Protein AF-A0A849XYX8-F1 (afdb_monomer)

Solvent-accessible surface area (backbone atoms only — not comparable to full-atom values): 14635 Å² total; per-residue (Å²): 135,59,85,72,77,73,68,52,102,85,59,90,77,91,72,56,70,69,58,52,51,51,51,54,51,52,51,52,50,50,54,53,50,52,51,36,58,76,65,70,50,60,65,61,60,54,48,23,69,73,73,71,46,82,53,66,69,63,56,50,52,59,51,50,63,69,70,65,71,48,64,69,57,54,51,49,52,48,51,52,51,50,59,60,43,68,76,42,95,46,70,71,52,40,54,53,51,50,56,51,50,50,54,51,52,53,51,54,52,49,54,53,53,51,52,52,53,53,51,52,53,52,49,52,53,51,51,50,54,50,52,50,53,51,51,53,51,50,54,58,59,69,70,52,80,83,78,79,76,77,84,77,92,72,82,85,87,81,94,78,90,79,80,91,76,85,78,86,65,42,31,31,22,87,90,78,68,52,67,44,57,79,91,55,99,63,66,55,37,87,87,44,97,83,53,52,55,55,38,77,70,88,72,68,72,71,64,63,66,67,59,66,72,72,76,78,80,85,84,89,85,82,88,79,89,84,83,88,135

Secondary structure (DSSP, 8-state):
--GGGG--TT------HHHHHHHHHHHHHHHHHHHHHHTT--HHHHHHHHH-SPPHHHHHHHHHHHHS-THHHHHHHHHHHHHHHHT-SSHHHHHHHHHHHHHHHHHHHHHHHHHHHHHHHHHHHHHHHHHHHHHHHHHHHHTS------------------------SEEEETTT--EEETT----B-TTSTT-PBEE----STTTTTTSTTTSSS------------

Radius of gyration: 43.4 Å; Cα contacts (8 Å, |Δi|>4): 75; chains: 1; bounding box: 111×41×101 Å

Structure (mmCIF, N/CA/C/O backbone):
data_AF-A0A849XYX8-F1
#
_entry.id   AF-A0A849XYX8-F1
#
loop_
_atom_site.group_PDB
_atom_site.id
_atom_site.type_symbol
_atom_site.label_atom_id
_atom_site.label_alt_id
_atom_site.label_comp_id
_atom_site.label_asym_id
_atom_site.label_entity_id
_atom_site.label_seq_id
_atom_site.pdbx_PDB_ins_code
_atom_site.Cartn_x
_atom_site.Cartn_y
_atom_site.Cartn_z
_atom_site.occupancy
_atom_site.B_iso_or_equiv
_atom_site.auth_seq_id
_atom_site.auth_comp_id
_atom_site.auth_asym_id
_atom_site.auth_atom_id
_atom_site.pdbx_PDB_model_num
ATOM 1 N N . MET A 1 1 ? -15.795 0.152 -46.899 1.00 50.69 1 MET A N 1
ATOM 2 C CA . MET A 1 1 ? -17.067 0.499 -46.244 1.00 50.69 1 MET A CA 1
ATOM 3 C C . MET A 1 1 ? -17.184 -0.372 -45.016 1.00 50.69 1 MET A C 1
ATOM 5 O O . MET A 1 1 ? -17.131 -1.590 -45.148 1.00 50.69 1 MET A O 1
ATOM 9 N N . GLY A 1 2 ? -17.147 0.250 -43.842 1.00 60.38 2 GLY A N 1
ATOM 10 C CA . GLY A 1 2 ? -17.203 -0.438 -42.556 1.00 60.38 2 GLY A CA 1
ATOM 11 C C . GLY A 1 2 ? -18.633 -0.843 -42.210 1.00 60.38 2 GLY A C 1
ATOM 12 O O . GLY A 1 2 ? -19.587 -0.322 -42.774 1.00 60.38 2 GLY A O 1
ATOM 13 N N . PHE A 1 3 ? -18.788 -1.757 -41.255 1.00 63.25 3 PHE A N 1
ATOM 14 C CA . PHE A 1 3 ? -20.089 -2.215 -40.751 1.00 63.25 3 PHE A CA 1
ATOM 15 C C . PHE A 1 3 ? -21.025 -1.057 -40.344 1.00 63.25 3 PHE A C 1
ATOM 17 O O . PHE A 1 3 ? -22.231 -1.140 -40.556 1.00 63.2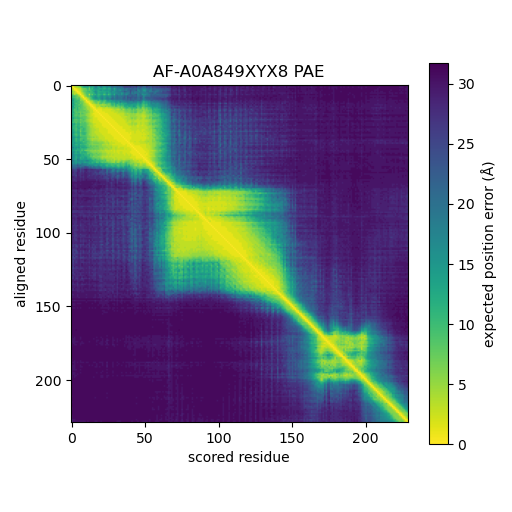5 3 PHE A O 1
ATOM 24 N N . MET A 1 4 ? -20.466 0.052 -39.842 1.00 63.47 4 MET A N 1
ATOM 25 C CA . MET A 1 4 ? -21.217 1.251 -39.450 1.00 63.47 4 MET A CA 1
ATOM 26 C C . MET A 1 4 ? -21.802 2.046 -40.629 1.00 63.47 4 MET A C 1
ATOM 28 O O . MET A 1 4 ? -22.794 2.742 -40.437 1.00 63.47 4 MET A O 1
ATOM 32 N N . ASP A 1 5 ? -21.257 1.909 -41.844 1.00 65.94 5 ASP A N 1
ATOM 33 C CA . ASP A 1 5 ? -21.723 2.652 -43.029 1.00 65.94 5 ASP A CA 1
ATOM 34 C C . ASP A 1 5 ? -23.081 2.138 -43.555 1.00 65.94 5 ASP A C 1
ATOM 36 O O . ASP A 1 5 ? -23.709 2.786 -44.390 1.00 65.94 5 ASP A O 1
ATOM 40 N N . ASN A 1 6 ? -23.543 0.977 -43.070 1.00 61.75 6 ASN A N 1
ATOM 41 C CA . ASN A 1 6 ? -24.802 0.345 -43.481 1.00 61.75 6 ASN A CA 1
ATOM 42 C C . ASN A 1 6 ? -26.009 0.737 -42.609 1.00 61.75 6 ASN A C 1
ATOM 44 O O . ASN A 1 6 ? -27.140 0.379 -42.941 1.00 61.75 6 ASN A O 1
ATOM 48 N N . PHE A 1 7 ? -25.802 1.462 -41.505 1.00 63.47 7 PHE A N 1
ATOM 49 C CA . PHE A 1 7 ? -26.890 1.910 -40.636 1.00 63.47 7 PHE A CA 1
ATOM 50 C C . PHE A 1 7 ? -27.395 3.278 -41.103 1.00 63.47 7 PHE A C 1
ATOM 52 O O . PHE A 1 7 ? -26.789 4.312 -40.837 1.00 63.47 7 PHE A O 1
ATOM 59 N N . THR A 1 8 ? -28.524 3.286 -41.811 1.00 66.50 8 THR A N 1
ATOM 60 C CA . THR A 1 8 ? -29.312 4.504 -42.063 1.00 66.50 8 THR A CA 1
ATOM 61 C C . THR A 1 8 ? -30.399 4.629 -40.995 1.00 66.50 8 THR A C 1
ATOM 63 O O . THR A 1 8 ? -30.882 3.618 -40.491 1.00 66.50 8 THR A O 1
ATOM 66 N N . THR A 1 9 ? -30.785 5.856 -40.631 1.00 63.03 9 THR A N 1
ATOM 67 C CA . THR A 1 9 ? -31.657 6.146 -39.470 1.00 63.03 9 THR A CA 1
ATOM 68 C C . THR A 1 9 ? -33.035 5.473 -39.500 1.00 63.03 9 THR A C 1
ATOM 70 O O . THR A 1 9 ? -33.628 5.327 -38.440 1.00 63.03 9 THR A O 1
ATOM 73 N N . ASP A 1 10 ? -33.510 5.027 -40.668 1.00 59.56 10 ASP A N 1
ATOM 74 C CA . ASP A 1 10 ? -34.811 4.357 -40.859 1.00 59.56 10 ASP A CA 1
ATOM 75 C C . ASP A 1 10 ? -34.713 3.022 -41.638 1.00 59.56 10 ASP A C 1
ATOM 77 O O . ASP A 1 10 ? -35.715 2.484 -42.112 1.00 59.56 10 ASP A O 1
ATOM 81 N N . GLY A 1 11 ? -33.507 2.469 -41.818 1.00 65.12 11 GLY A N 1
ATOM 82 C CA . GLY A 1 11 ? -33.301 1.238 -42.589 1.00 65.12 11 GLY A CA 1
ATOM 83 C C . GLY A 1 11 ? -33.479 -0.028 -41.748 1.00 65.12 11 GLY A C 1
ATOM 84 O O . GLY A 1 11 ? -32.816 -0.193 -40.727 1.00 65.12 11 GLY A O 1
ATOM 85 N N . MET A 1 12 ? -34.318 -0.972 -42.193 1.00 65.31 12 MET A N 1
ATOM 86 C CA . MET A 1 12 ? -34.288 -2.336 -41.649 1.00 65.31 12 MET A CA 1
ATOM 87 C C . MET A 1 12 ? -32.987 -3.024 -42.079 1.00 65.31 12 MET A C 1
ATOM 89 O O . MET A 1 12 ? -32.720 -3.161 -43.272 1.00 65.31 12 MET A O 1
ATOM 93 N N . VAL A 1 13 ? -32.184 -3.453 -41.102 1.00 70.50 13 VAL A N 1
ATOM 94 C CA . VAL A 1 13 ? -30.916 -4.159 -41.328 1.00 70.50 13 VAL A CA 1
ATOM 95 C C . VAL A 1 13 ? -31.123 -5.646 -41.065 1.00 70.50 13 VAL A C 1
ATOM 97 O O . VAL A 1 13 ? -31.354 -6.061 -39.928 1.00 70.50 13 VAL A O 1
ATOM 100 N N . GLU A 1 14 ? -31.027 -6.461 -42.114 1.00 76.25 14 GLU A N 1
ATOM 101 C CA . GLU A 1 14 ? -30.916 -7.911 -41.961 1.00 76.25 14 GLU A CA 1
ATOM 102 C C . GLU A 1 14 ? -29.496 -8.260 -41.506 1.00 76.25 14 GLU A C 1
ATOM 104 O O . GLU A 1 14 ? -28.515 -7.942 -42.177 1.00 76.25 14 GLU A O 1
ATOM 109 N N . MET A 1 15 ? -29.380 -8.912 -40.349 1.00 77.69 15 MET A N 1
ATOM 110 C CA . MET A 1 15 ? -28.098 -9.274 -39.747 1.00 77.69 15 MET A CA 1
ATOM 111 C C . MET A 1 15 ? -28.121 -10.730 -39.283 1.00 77.69 15 MET A C 1
ATOM 113 O O . MET A 1 15 ? -29.162 -11.254 -38.875 1.00 77.69 15 MET A O 1
ATOM 117 N N . LYS A 1 16 ? -26.967 -11.409 -39.323 1.00 87.50 16 LYS A N 1
ATOM 118 C CA . LYS A 1 16 ? -26.873 -12.774 -38.797 1.00 87.50 16 LYS A CA 1
ATOM 119 C C . LYS A 1 16 ? -27.077 -12.758 -37.286 1.00 87.50 16 LYS A C 1
ATOM 121 O O . LYS A 1 16 ? -26.573 -11.890 -36.580 1.00 87.50 16 LYS A O 1
ATOM 126 N N . HIS A 1 17 ? -27.744 -13.781 -36.763 1.00 84.62 17 HIS A N 1
ATOM 127 C CA . HIS A 1 17 ? -28.019 -13.906 -35.330 1.00 84.62 17 HIS A CA 1
ATOM 128 C C . HIS A 1 17 ? -26.755 -13.832 -34.450 1.00 84.62 17 HIS A C 1
ATOM 130 O O . HIS A 1 17 ? -26.772 -13.250 -33.370 1.00 84.62 17 HIS A O 1
ATOM 136 N N . THR A 1 18 ? -25.631 -14.363 -34.935 1.00 89.00 18 THR A N 1
ATOM 137 C CA . THR A 1 18 ? -24.327 -14.288 -34.259 1.00 89.00 18 THR A CA 1
ATOM 138 C C . THR A 1 18 ? -23.790 -12.861 -34.164 1.00 89.00 18 THR A C 1
ATOM 140 O O . THR A 1 18 ? -23.224 -12.479 -33.146 1.00 89.00 18 THR A O 1
ATOM 143 N N . GLU A 1 19 ? -23.978 -12.060 -35.212 1.00 84.81 19 GLU A N 1
ATOM 144 C CA . GLU A 1 19 ? -23.563 -10.655 -35.247 1.00 84.81 19 GLU A CA 1
ATOM 145 C C . GLU A 1 19 ? -24.467 -9.813 -34.338 1.00 84.81 19 GLU A C 1
ATOM 147 O O . GLU A 1 19 ? -23.964 -8.989 -33.578 1.00 84.81 19 GLU A O 1
ATOM 152 N N . TYR A 1 20 ? -25.772 -10.112 -34.313 1.00 86.00 20 TYR A N 1
ATOM 153 C CA . TYR A 1 20 ? -26.714 -9.529 -33.355 1.00 86.00 20 TYR A CA 1
ATOM 154 C C . TYR A 1 20 ? -26.301 -9.779 -31.906 1.00 86.00 20 TYR A C 1
ATOM 156 O O . TYR A 1 20 ? -26.219 -8.838 -31.117 1.00 86.00 20 TYR A O 1
ATOM 164 N N . TYR A 1 21 ? -25.986 -11.025 -31.551 1.00 88.19 21 TYR A N 1
ATOM 165 C CA . TYR A 1 21 ? -25.551 -11.343 -30.193 1.00 88.19 21 TYR A CA 1
ATOM 166 C C . TYR A 1 21 ? -24.245 -10.663 -29.805 1.00 88.19 21 TYR A C 1
ATOM 168 O O . TYR A 1 21 ? -24.135 -10.173 -28.683 1.00 88.19 21 TYR A O 1
ATOM 176 N N . ASN A 1 22 ? -23.268 -10.610 -30.710 1.00 89.00 22 ASN A N 1
ATOM 177 C CA . ASN A 1 22 ? -22.007 -9.927 -30.439 1.00 89.00 22 ASN A CA 1
ATOM 178 C C . ASN A 1 22 ? -22.230 -8.429 -30.221 1.00 89.00 22 ASN A C 1
ATOM 180 O O . ASN A 1 22 ? -21.714 -7.876 -29.256 1.00 89.00 22 ASN A O 1
ATOM 184 N N . LEU A 1 23 ? -23.061 -7.794 -31.050 1.00 87.81 23 LEU A N 1
ATOM 185 C CA . LEU A 1 23 ? -23.397 -6.380 -30.909 1.00 87.81 23 LEU A CA 1
ATOM 186 C C . LEU A 1 23 ? -24.113 -6.092 -29.583 1.00 87.81 23 LEU A C 1
ATOM 188 O O . LEU A 1 23 ? -23.727 -5.173 -28.867 1.00 87.81 23 LEU A O 1
ATOM 192 N N . MET A 1 24 ? -25.097 -6.915 -29.211 1.00 90.06 24 MET A N 1
ATOM 193 C CA . MET A 1 24 ? -25.786 -6.792 -27.922 1.00 90.06 24 MET A CA 1
ATOM 194 C C . MET A 1 24 ? -24.839 -7.009 -26.737 1.00 90.06 24 MET A C 1
ATOM 196 O O . MET A 1 24 ? -24.932 -6.306 -25.733 1.00 90.06 24 MET A O 1
ATOM 200 N N . ARG A 1 25 ? -23.906 -7.962 -26.846 1.00 88.06 25 ARG A N 1
ATOM 201 C CA . ARG A 1 25 ? -22.905 -8.232 -25.809 1.00 88.06 25 ARG A CA 1
ATOM 202 C C . ARG A 1 25 ? -21.948 -7.056 -25.629 1.00 88.06 25 ARG A C 1
ATOM 204 O O . ARG A 1 25 ? -21.664 -6.689 -24.493 1.00 88.06 25 ARG A O 1
ATOM 211 N N . GLU A 1 26 ? -21.466 -6.465 -26.718 1.00 88.75 26 GLU A N 1
ATOM 212 C CA . GLU A 1 26 ? -20.589 -5.290 -26.666 1.00 88.75 26 GLU A CA 1
ATOM 213 C C . GLU A 1 26 ? -21.332 -4.047 -26.152 1.00 88.75 26 GLU A C 1
ATOM 215 O O . GLU A 1 26 ? -20.795 -3.319 -25.319 1.00 88.75 26 GLU A O 1
ATOM 220 N N . ALA A 1 27 ? -22.597 -3.851 -26.540 1.00 89.56 27 ALA A N 1
ATOM 221 C CA . ALA A 1 27 ? -23.433 -2.775 -26.006 1.00 89.56 27 ALA A CA 1
ATOM 222 C C . ALA A 1 27 ? -23.639 -2.906 -24.486 1.00 89.56 27 ALA A C 1
ATOM 224 O O . ALA A 1 27 ? -23.470 -1.934 -23.750 1.00 89.56 27 ALA A O 1
ATOM 225 N N . ALA A 1 28 ? -23.928 -4.118 -24.000 1.00 89.50 28 ALA A N 1
ATOM 226 C CA . ALA A 1 28 ? -24.078 -4.380 -22.571 1.00 89.50 28 ALA A CA 1
ATOM 227 C C . ALA A 1 28 ? -22.772 -4.140 -21.792 1.00 89.50 28 ALA A C 1
ATOM 229 O O . ALA A 1 28 ? -22.801 -3.559 -20.708 1.00 89.50 28 ALA A O 1
ATOM 230 N N . LYS A 1 29 ? -21.616 -4.541 -22.344 1.00 88.19 29 LYS A N 1
ATOM 231 C CA . LYS A 1 29 ? -20.306 -4.233 -21.744 1.00 88.19 29 LYS A CA 1
ATOM 232 C C . LYS A 1 29 ? -20.082 -2.725 -21.641 1.00 88.19 29 LYS A C 1
ATOM 234 O O . LYS A 1 29 ? -19.696 -2.251 -20.577 1.00 88.19 29 LYS A O 1
ATOM 239 N N . ALA A 1 30 ? -20.346 -1.978 -22.713 1.00 88.88 30 ALA A N 1
ATOM 240 C CA . ALA A 1 30 ? -20.164 -0.530 -22.734 1.00 88.88 30 ALA A CA 1
ATOM 241 C C . ALA A 1 30 ? -21.040 0.179 -21.688 1.00 88.88 30 ALA A C 1
ATOM 243 O O . ALA A 1 30 ? -20.544 1.036 -20.960 1.00 88.88 30 ALA A O 1
ATOM 244 N N . GLU A 1 31 ? -22.306 -0.229 -21.547 1.00 91.06 31 GLU A N 1
ATOM 245 C CA . GLU A 1 31 ? -23.217 0.337 -20.546 1.00 91.06 31 GLU A CA 1
ATOM 246 C C . GLU A 1 31 ? -22.736 0.072 -19.108 1.00 91.06 31 GLU A C 1
ATOM 248 O O . GLU A 1 31 ? -22.809 0.952 -18.246 1.00 91.06 31 GLU A O 1
ATOM 253 N N . LEU A 1 32 ? -22.217 -1.130 -18.833 1.00 90.06 32 LEU A N 1
ATOM 254 C CA . LEU A 1 32 ? -21.666 -1.471 -17.519 1.00 90.06 32 LEU A CA 1
ATOM 255 C C . LEU A 1 32 ? -20.408 -0.658 -17.196 1.00 90.06 32 LEU A C 1
ATOM 257 O O . LEU A 1 32 ? -20.287 -0.152 -16.080 1.00 90.06 32 LEU A O 1
ATOM 261 N N . ILE A 1 33 ? -19.511 -0.482 -18.168 1.00 90.88 33 ILE A N 1
ATOM 262 C CA . ILE A 1 33 ? -18.303 0.342 -18.014 1.00 90.88 33 ILE A CA 1
ATOM 263 C C . ILE A 1 33 ? -18.690 1.802 -17.764 1.00 90.88 33 ILE A C 1
ATOM 265 O O . ILE A 1 33 ? -18.165 2.422 -16.844 1.00 90.88 33 ILE A O 1
ATOM 269 N N . GLU A 1 34 ? -19.642 2.348 -18.525 1.00 91.88 34 GLU A N 1
ATOM 270 C CA . GLU A 1 34 ? -20.108 3.727 -18.355 1.00 91.88 34 GLU A CA 1
ATOM 271 C C . GLU A 1 34 ? -20.674 3.962 -16.948 1.00 91.88 34 GLU A C 1
ATOM 273 O O . GLU A 1 34 ? -20.356 4.965 -16.304 1.00 91.88 34 GLU A O 1
ATOM 278 N N . LYS A 1 35 ? -21.486 3.027 -16.440 1.00 93.06 35 LYS A N 1
ATOM 279 C CA . LYS A 1 35 ? -22.017 3.096 -15.071 1.00 93.06 35 LYS A CA 1
ATOM 280 C C . LYS A 1 35 ? -20.916 2.991 -14.022 1.00 93.06 35 LYS A C 1
ATOM 282 O O . LYS A 1 35 ? -20.963 3.732 -13.046 1.00 93.06 35 LYS A O 1
ATOM 287 N N . ALA A 1 36 ? -19.936 2.112 -14.221 1.00 91.69 36 ALA A N 1
ATOM 288 C CA . ALA A 1 36 ? -18.813 1.958 -13.302 1.00 91.69 36 ALA A CA 1
ATOM 289 C C . ALA A 1 36 ? -17.958 3.234 -13.232 1.00 91.69 36 ALA A C 1
ATOM 291 O O . ALA A 1 36 ? -17.619 3.680 -12.140 1.00 91.69 36 ALA A O 1
ATOM 292 N N . VAL A 1 37 ? -17.694 3.872 -14.377 1.00 90.62 37 VAL A N 1
ATOM 293 C CA . VAL A 1 37 ? -16.996 5.166 -14.435 1.00 90.62 37 VAL A CA 1
ATOM 294 C C . VAL A 1 37 ? -17.805 6.257 -13.731 1.00 90.62 37 VAL A C 1
ATOM 296 O O . VAL A 1 37 ? -17.253 6.993 -12.924 1.00 90.62 37 VAL A O 1
ATOM 299 N N . LYS A 1 38 ? -19.122 6.344 -13.973 1.00 93.44 38 LYS A N 1
ATOM 300 C CA . LYS A 1 38 ? -19.999 7.320 -13.291 1.00 93.44 38 LYS A CA 1
ATOM 301 C C . LYS A 1 38 ? -20.100 7.109 -11.780 1.00 93.44 38 LYS A C 1
ATOM 303 O O . LYS A 1 38 ? -20.455 8.043 -11.071 1.00 93.44 38 LYS A O 1
ATOM 308 N N . ALA A 1 39 ? -19.859 5.890 -11.309 1.00 92.69 39 ALA A N 1
ATOM 309 C CA . ALA A 1 39 ? -19.871 5.534 -9.896 1.00 92.69 39 ALA A CA 1
ATOM 310 C C . ALA A 1 39 ? -18.473 5.605 -9.250 1.00 92.69 39 ALA A C 1
ATOM 312 O O . ALA A 1 39 ? -18.307 5.094 -8.145 1.00 92.69 39 ALA A O 1
ATOM 313 N N . ASP A 1 40 ? -17.483 6.193 -9.937 1.00 89.75 40 ASP A N 1
ATOM 314 C CA . ASP A 1 40 ? -16.091 6.309 -9.486 1.00 89.75 40 ASP A CA 1
ATOM 315 C C . ASP A 1 40 ? -15.475 4.962 -9.058 1.00 89.75 40 ASP A C 1
ATOM 317 O O . ASP A 1 40 ? -14.678 4.871 -8.121 1.00 89.75 40 ASP A O 1
ATOM 321 N N . VAL A 1 41 ? -15.836 3.880 -9.758 1.00 88.31 41 VAL A N 1
ATOM 322 C CA . VAL A 1 41 ? -15.242 2.562 -9.520 1.00 88.31 41 VAL A CA 1
ATOM 323 C C . VAL A 1 41 ? -13.771 2.598 -9.952 1.00 88.31 41 VAL A C 1
ATOM 325 O O . VAL A 1 41 ? -13.477 2.985 -11.086 1.00 88.31 41 VAL A O 1
ATOM 328 N N . PRO A 1 42 ? -12.827 2.150 -9.104 1.00 88.06 42 PRO A N 1
ATOM 329 C CA . PRO A 1 42 ? -11.417 2.112 -9.466 1.00 88.06 42 PRO A CA 1
ATOM 330 C C . PRO A 1 42 ? -11.157 1.333 -10.764 1.00 88.06 42 PRO A C 1
ATOM 332 O O . PRO A 1 42 ? -11.648 0.216 -10.949 1.00 88.06 42 PRO A O 1
ATOM 335 N N . GLY A 1 43 ? -10.344 1.909 -11.655 1.00 85.19 43 GLY A N 1
ATOM 336 C CA . GLY A 1 43 ? -10.164 1.419 -13.029 1.00 85.19 43 GLY A CA 1
ATOM 337 C C . GLY A 1 43 ? -9.695 -0.036 -13.143 1.00 85.19 43 GLY A C 1
ATOM 338 O O . GLY A 1 43 ? -10.074 -0.725 -14.086 1.00 85.19 43 GLY A O 1
ATOM 339 N N . PHE A 1 44 ? -8.952 -0.542 -12.158 1.00 83.88 44 PHE A N 1
ATOM 340 C CA . PHE A 1 44 ? -8.496 -1.934 -12.140 1.00 83.88 44 PHE A CA 1
ATOM 341 C C . PHE A 1 44 ? -9.648 -2.943 -11.980 1.00 83.88 44 PHE A C 1
ATOM 343 O O . PHE A 1 44 ? -9.611 -4.015 -12.583 1.00 83.88 44 PHE A O 1
ATOM 350 N N . TYR A 1 45 ? -10.709 -2.599 -11.241 1.00 85.00 45 TYR A N 1
ATOM 351 C CA . TYR A 1 45 ? -11.910 -3.436 -11.159 1.00 85.00 45 TYR A CA 1
ATOM 352 C C . TYR A 1 45 ? -12.710 -3.395 -12.462 1.00 85.00 45 TYR A C 1
ATOM 354 O O . TYR A 1 45 ? -13.240 -4.419 -12.887 1.00 85.00 45 TYR A O 1
ATOM 362 N N . ILE A 1 46 ? -12.760 -2.239 -13.131 1.00 87.62 46 ILE A N 1
ATOM 363 C CA . ILE A 1 46 ? -13.398 -2.101 -14.449 1.00 87.62 46 ILE A CA 1
ATOM 364 C C . ILE A 1 46 ? -12.665 -2.970 -15.476 1.00 87.62 46 ILE A C 1
ATOM 366 O O . ILE A 1 46 ? -13.295 -3.708 -16.229 1.00 87.62 46 ILE A O 1
ATOM 370 N N . GLN A 1 47 ? -11.331 -2.941 -15.467 1.00 84.88 47 GLN A N 1
ATOM 371 C CA . GLN A 1 47 ? -10.503 -3.771 -16.335 1.00 84.88 47 GLN A CA 1
ATOM 372 C C . GLN A 1 47 ? -10.751 -5.265 -16.097 1.00 84.88 47 GLN A C 1
ATOM 374 O O . GLN A 1 47 ? -10.981 -5.989 -17.062 1.00 84.88 47 GLN A O 1
ATOM 379 N N . ALA A 1 48 ? -10.806 -5.704 -14.836 1.00 85.75 48 ALA A N 1
ATOM 380 C CA . ALA A 1 48 ? -11.113 -7.090 -14.480 1.00 85.75 48 ALA A CA 1
ATOM 381 C C . ALA A 1 48 ? -12.502 -7.540 -14.968 1.00 85.75 48 ALA A C 1
ATOM 383 O O . ALA A 1 48 ? -12.671 -8.669 -15.426 1.00 85.75 48 ALA A O 1
ATOM 384 N N . MET A 1 49 ? -13.503 -6.652 -14.935 1.00 82.06 49 MET A N 1
ATOM 385 C CA . MET A 1 49 ? -14.831 -6.938 -15.497 1.00 82.06 49 MET A CA 1
ATOM 386 C C . MET A 1 49 ? -14.808 -7.094 -17.027 1.00 82.06 49 MET A C 1
ATOM 388 O O . MET A 1 49 ? -15.600 -7.863 -17.571 1.00 82.06 49 MET A O 1
ATOM 392 N N . ILE A 1 50 ? -13.925 -6.374 -17.728 1.00 84.81 50 ILE A N 1
ATOM 393 C CA . ILE A 1 50 ? -13.796 -6.433 -19.194 1.00 84.81 50 ILE A CA 1
ATOM 394 C C . ILE A 1 50 ? -13.041 -7.689 -19.633 1.00 84.81 50 ILE A C 1
ATOM 396 O O . ILE A 1 50 ? -13.478 -8.372 -20.563 1.00 84.81 50 ILE A O 1
ATOM 400 N N . THR A 1 51 ? -11.903 -7.973 -18.997 1.00 83.00 51 THR A N 1
ATOM 401 C CA . THR A 1 51 ? -11.012 -9.082 -19.366 1.00 83.00 51 THR A CA 1
ATOM 402 C C . THR A 1 51 ? -11.481 -10.416 -18.792 1.00 83.00 51 THR A C 1
ATOM 404 O O . THR A 1 51 ? -11.204 -11.460 -19.376 1.00 83.00 51 THR A O 1
ATOM 407 N N . GLY A 1 52 ? -12.232 -10.395 -17.686 1.00 80.56 52 GLY A N 1
ATOM 408 C CA . GLY A 1 52 ? -12.607 -11.591 -16.931 1.00 80.56 52 GLY A CA 1
ATOM 409 C C . GLY A 1 52 ? -11.458 -12.171 -16.101 1.00 80.56 52 GLY A C 1
ATOM 410 O O . GLY A 1 52 ? -11.606 -13.250 -15.531 1.00 80.56 52 GLY A O 1
ATOM 411 N N . GLU A 1 53 ? -10.327 -11.470 -16.029 1.00 80.69 53 GLU A N 1
ATOM 412 C CA . GLU A 1 53 ? -9.131 -11.882 -15.297 1.00 80.69 53 GLU A CA 1
ATOM 413 C C . GLU A 1 53 ? -9.025 -11.102 -13.979 1.00 80.69 53 GLU A C 1
ATOM 415 O O . GLU A 1 53 ? -9.284 -9.896 -13.932 1.00 80.69 53 GLU A O 1
ATOM 420 N N . LYS A 1 54 ? -8.657 -11.793 -12.890 1.00 73.50 54 LYS A N 1
ATOM 421 C CA . LYS A 1 54 ? -8.426 -11.167 -11.575 1.00 73.50 54 LYS A CA 1
ATOM 422 C C . LYS A 1 54 ? -7.259 -10.169 -11.716 1.00 73.50 54 LYS A C 1
ATOM 424 O O . LYS A 1 54 ? -6.236 -10.542 -12.287 1.00 73.50 54 LYS A O 1
ATOM 429 N N . PRO A 1 55 ? -7.380 -8.927 -11.212 1.00 67.62 55 PRO A N 1
ATOM 430 C CA . PRO A 1 55 ? -6.328 -7.928 -11.350 1.00 67.62 55 PRO A CA 1
ATOM 431 C C . PRO A 1 55 ? -5.061 -8.370 -10.604 1.00 67.62 55 PRO A C 1
ATOM 433 O O . PRO A 1 55 ? -5.130 -8.808 -9.454 1.00 67.62 55 PRO A O 1
ATOM 436 N N . GLU A 1 56 ? -3.904 -8.222 -11.253 1.00 60.88 56 GLU A N 1
ATOM 437 C CA . GLU A 1 56 ? -2.608 -8.736 -10.779 1.00 60.88 56 GLU A CA 1
ATOM 438 C C . GLU A 1 56 ? -2.177 -8.173 -9.414 1.00 60.88 56 GLU A C 1
ATOM 440 O O . GLU A 1 56 ? -1.477 -8.857 -8.675 1.00 60.88 56 GLU A O 1
ATOM 445 N N . PHE A 1 57 ? -2.681 -6.995 -9.021 1.00 54.03 57 PHE A N 1
ATOM 446 C CA . PHE A 1 57 ? -2.401 -6.376 -7.718 1.00 54.03 57 PHE A CA 1
ATOM 447 C C . PHE A 1 57 ? -2.817 -7.245 -6.516 1.00 54.03 57 PHE A C 1
ATOM 449 O O . PHE A 1 57 ? -2.164 -7.231 -5.476 1.00 54.03 57 PHE A O 1
ATOM 456 N N . GLN A 1 58 ? -3.895 -8.029 -6.647 1.00 51.72 58 GLN A N 1
ATOM 457 C CA . GLN A 1 58 ? -4.312 -8.942 -5.576 1.00 51.72 58 GLN A CA 1
ATOM 458 C C . GLN A 1 58 ? -3.356 -10.136 -5.447 1.00 51.72 58 GLN A C 1
ATOM 460 O O . GLN A 1 58 ? -3.150 -10.628 -4.346 1.00 51.72 58 GLN A O 1
ATOM 465 N N . ASN A 1 59 ? -2.735 -10.570 -6.548 1.00 49.72 59 ASN A N 1
ATOM 466 C CA . ASN A 1 59 ? -1.768 -11.667 -6.523 1.00 49.72 59 ASN A CA 1
ATOM 467 C C . ASN A 1 59 ? -0.390 -11.199 -6.024 1.00 49.72 59 ASN A C 1
ATOM 469 O O . ASN A 1 59 ? 0.309 -11.976 -5.385 1.00 49.72 59 ASN A O 1
ATOM 473 N N . THR A 1 60 ? 0.001 -9.943 -6.276 1.00 43.62 60 THR A N 1
ATOM 474 C CA . THR A 1 60 ? 1.236 -9.371 -5.710 1.00 43.62 60 THR A CA 1
ATOM 475 C C . THR A 1 60 ? 1.129 -9.130 -4.210 1.00 43.62 60 THR A C 1
ATOM 477 O O . THR A 1 60 ? 2.088 -9.419 -3.512 1.00 43.62 60 THR A O 1
ATOM 480 N N . LEU A 1 61 ? -0.026 -8.695 -3.687 1.00 48.75 61 LEU A N 1
ATOM 481 C CA . LEU A 1 61 ? -0.223 -8.599 -2.234 1.00 48.75 61 LEU A CA 1
ATOM 482 C C . LEU A 1 61 ? -0.150 -9.975 -1.555 1.00 48.75 61 LEU A C 1
ATOM 484 O O . LEU A 1 61 ? 0.588 -10.135 -0.590 1.00 48.75 61 LEU A O 1
ATOM 488 N N . GLU A 1 62 ? -0.844 -10.982 -2.098 1.00 43.16 62 GLU A N 1
ATOM 489 C CA . GLU A 1 62 ? -0.817 -12.353 -1.561 1.00 43.16 62 GLU A CA 1
ATOM 490 C C . GLU A 1 62 ? 0.603 -12.973 -1.628 1.00 43.16 62 GLU A C 1
ATOM 492 O O . GLU A 1 62 ? 1.021 -13.661 -0.700 1.00 43.16 62 GLU A O 1
ATOM 497 N N . ALA A 1 63 ? 1.384 -12.694 -2.681 1.00 46.69 63 ALA A N 1
ATOM 498 C CA . ALA A 1 63 ? 2.747 -13.217 -2.837 1.00 46.69 63 ALA A CA 1
ATOM 499 C C . ALA A 1 63 ? 3.817 -12.446 -2.033 1.00 46.69 63 ALA A C 1
ATOM 501 O O . ALA A 1 63 ? 4.807 -13.038 -1.596 1.00 46.69 63 ALA A O 1
ATOM 502 N N . GLU A 1 64 ? 3.647 -11.139 -1.820 1.00 47.78 64 GLU A N 1
ATOM 503 C CA . GLU A 1 64 ? 4.556 -10.321 -1.004 1.00 47.78 64 GLU A CA 1
ATOM 504 C C . GLU A 1 64 ? 4.311 -10.518 0.503 1.00 47.78 64 GLU A C 1
ATOM 506 O O . GLU A 1 64 ? 5.267 -10.517 1.283 1.00 47.78 64 GLU A O 1
ATOM 511 N N . GLU A 1 65 ? 3.072 -10.779 0.931 1.00 47.06 65 GLU A N 1
ATOM 512 C CA . GLU A 1 65 ? 2.770 -11.142 2.325 1.00 47.06 65 GLU A CA 1
ATOM 513 C C . GLU A 1 65 ? 3.376 -12.502 2.718 1.00 47.06 65 GLU A C 1
ATOM 515 O O . GLU A 1 65 ? 3.891 -12.646 3.828 1.00 47.06 65 GLU A O 1
ATOM 520 N N . GLU A 1 66 ? 3.410 -13.482 1.806 1.00 45.44 66 GLU A N 1
ATOM 521 C CA . GLU A 1 66 ? 4.032 -14.791 2.066 1.00 45.44 66 GLU A CA 1
ATOM 522 C C . GLU A 1 66 ? 5.573 -14.751 1.958 1.00 45.44 66 GLU A C 1
ATOM 524 O O . GLU A 1 66 ? 6.272 -15.462 2.683 1.00 45.44 66 GLU A O 1
ATOM 529 N N . SER A 1 67 ? 6.138 -13.884 1.107 1.00 50.25 67 SER A N 1
ATOM 530 C CA . SER A 1 67 ? 7.591 -13.814 0.865 1.00 50.25 67 SER A CA 1
ATOM 531 C C . SER A 1 67 ? 8.377 -12.991 1.891 1.00 50.25 67 SER A C 1
ATOM 533 O O . SER A 1 67 ? 9.597 -13.148 1.978 1.00 50.25 67 SER A O 1
ATOM 535 N N . THR A 1 68 ? 7.743 -12.071 2.616 1.00 55.31 68 THR A N 1
ATOM 536 C CA . THR A 1 68 ? 8.475 -11.075 3.418 1.00 55.31 68 THR A CA 1
ATOM 537 C C . THR A 1 68 ? 8.740 -11.499 4.866 1.00 55.31 68 THR A C 1
ATOM 539 O O . THR A 1 68 ? 9.566 -10.887 5.538 1.00 55.31 68 THR A O 1
ATOM 542 N N . GLY A 1 69 ? 8.105 -12.571 5.354 1.00 56.56 69 GLY A N 1
ATOM 543 C CA . GLY A 1 69 ? 8.374 -13.137 6.684 1.00 56.56 69 GLY A CA 1
ATOM 544 C C . GLY A 1 69 ? 7.929 -12.269 7.874 1.00 56.56 69 GLY A C 1
ATOM 545 O O . GLY A 1 69 ? 8.196 -12.631 9.018 1.00 56.56 69 GLY A O 1
ATOM 546 N N . PHE A 1 70 ? 7.220 -11.160 7.638 1.00 58.00 70 PHE A N 1
ATOM 547 C CA . PHE A 1 70 ? 6.837 -10.180 8.668 1.00 58.00 70 PHE A CA 1
ATOM 548 C C . PHE A 1 70 ? 5.576 -10.533 9.473 1.00 58.00 70 PHE A C 1
ATOM 550 O O . PHE A 1 70 ? 5.136 -9.727 10.294 1.00 58.00 70 PHE A O 1
ATOM 557 N N . GLY A 1 71 ? 4.991 -11.724 9.297 1.00 71.56 71 GLY A N 1
ATOM 558 C CA . GLY A 1 71 ? 3.749 -12.112 9.984 1.00 71.56 71 GLY A CA 1
ATOM 559 C C . GLY A 1 71 ? 3.811 -11.933 11.509 1.00 71.56 71 GLY A C 1
ATOM 560 O O . GLY A 1 71 ? 2.900 -11.363 12.102 1.00 71.56 71 GLY A O 1
ATOM 561 N N . ALA A 1 72 ? 4.935 -12.301 12.134 1.00 80.38 72 ALA A N 1
ATOM 562 C CA . ALA A 1 72 ? 5.128 -12.159 13.580 1.00 80.38 72 ALA A CA 1
ATOM 563 C C . ALA A 1 72 ? 5.196 -10.693 14.055 1.00 80.38 72 ALA A C 1
ATOM 565 O O . ALA A 1 72 ? 4.764 -10.379 15.164 1.00 80.38 72 ALA A O 1
ATOM 566 N N . GLU A 1 73 ? 5.740 -9.786 13.243 1.00 82.00 73 GLU A N 1
ATOM 567 C CA . GLU A 1 73 ? 5.833 -8.358 13.575 1.00 82.00 73 GLU A CA 1
ATOM 568 C C . GLU A 1 73 ? 4.481 -7.665 13.392 1.00 82.00 73 GLU A C 1
ATOM 570 O O . GLU A 1 73 ? 4.077 -6.850 14.224 1.00 82.00 73 GLU A O 1
ATOM 575 N N . TYR A 1 74 ? 3.734 -8.048 12.353 1.00 81.44 74 TYR A N 1
ATOM 576 C CA . TYR A 1 74 ? 2.371 -7.570 12.128 1.00 81.44 74 TYR A CA 1
ATOM 577 C C . TYR A 1 74 ? 1.424 -8.012 13.246 1.00 81.44 74 TYR A C 1
ATOM 579 O O . TYR A 1 74 ? 0.614 -7.214 13.721 1.00 81.44 74 TYR A O 1
ATOM 587 N N . GLU A 1 75 ? 1.555 -9.252 13.724 1.00 84.31 75 GLU A N 1
ATOM 588 C CA . GLU A 1 75 ? 0.824 -9.747 14.893 1.00 84.31 75 GLU A CA 1
ATOM 589 C C . GLU A 1 75 ? 1.170 -8.958 16.163 1.00 84.31 75 GLU A C 1
ATOM 591 O O . GLU A 1 75 ? 0.266 -8.564 16.900 1.00 84.31 75 GLU A O 1
ATOM 596 N N . GLN A 1 76 ? 2.453 -8.658 16.405 1.00 89.06 76 GLN A N 1
ATOM 597 C CA . GLN A 1 76 ? 2.876 -7.835 17.547 1.00 89.06 76 GLN A CA 1
ATOM 598 C C . GLN A 1 76 ? 2.313 -6.414 17.472 1.00 89.06 76 GLN A C 1
ATOM 600 O O . GLN A 1 76 ? 1.783 -5.904 18.461 1.00 89.06 76 GLN A O 1
ATOM 605 N N . MET A 1 77 ? 2.388 -5.782 16.300 1.00 88.69 77 MET A N 1
ATOM 606 C CA . MET A 1 77 ? 1.838 -4.448 16.071 1.00 88.69 77 MET A CA 1
ATOM 607 C C . MET A 1 77 ? 0.317 -4.436 16.258 1.00 88.69 77 MET A C 1
ATOM 609 O O . MET A 1 77 ? -0.219 -3.546 16.920 1.00 88.69 77 MET A O 1
ATOM 613 N N . THR A 1 78 ? -0.375 -5.454 15.742 1.00 88.31 78 THR A N 1
ATOM 614 C CA . THR A 1 78 ? -1.825 -5.612 15.903 1.00 88.31 78 THR A CA 1
ATOM 615 C C . THR A 1 78 ? -2.190 -5.813 17.373 1.00 88.31 78 THR A C 1
ATOM 617 O O . THR A 1 78 ? -3.087 -5.140 17.876 1.00 88.31 78 THR A O 1
ATOM 620 N N . GLY A 1 79 ? -1.462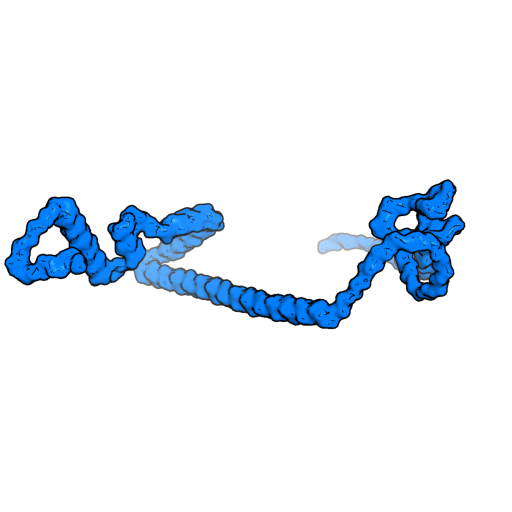 -6.668 18.096 1.00 90.69 79 GLY A N 1
ATOM 621 C CA . GLY A 1 79 ? -1.657 -6.881 19.531 1.00 90.69 79 GLY A CA 1
ATOM 622 C C . GLY A 1 79 ? -1.464 -5.599 20.345 1.00 90.69 79 GLY A C 1
ATOM 623 O O 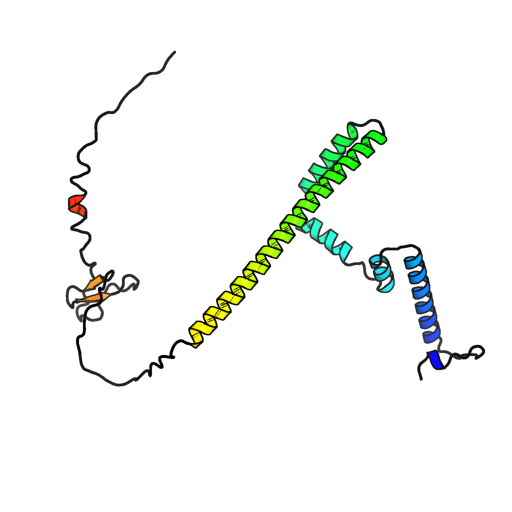. GLY A 1 79 ? -2.304 -5.266 21.182 1.00 90.69 79 GLY A O 1
ATOM 624 N N . ALA A 1 80 ? -0.412 -4.829 20.050 1.00 92.50 80 ALA A N 1
ATOM 625 C CA . ALA A 1 80 ? -0.168 -3.538 20.686 1.00 92.50 80 ALA A CA 1
ATOM 626 C C . ALA A 1 80 ? -1.287 -2.524 20.390 1.00 92.50 80 ALA A C 1
ATOM 628 O O . ALA A 1 80 ? -1.749 -1.836 21.302 1.00 92.50 80 ALA A O 1
ATOM 629 N N . ALA A 1 81 ? -1.763 -2.453 19.143 1.00 91.75 81 ALA A N 1
ATOM 630 C CA . ALA A 1 81 ? -2.872 -1.581 18.765 1.00 91.75 81 ALA A CA 1
ATOM 631 C C . ALA A 1 81 ? -4.168 -1.952 19.506 1.00 91.75 81 ALA A C 1
ATOM 633 O O . ALA A 1 81 ? -4.833 -1.069 20.051 1.00 91.75 81 ALA A O 1
ATOM 634 N N . VAL A 1 82 ? -4.485 -3.249 19.605 1.00 93.31 82 VAL A N 1
ATOM 635 C CA . VAL A 1 82 ? -5.635 -3.751 20.377 1.00 93.31 82 VAL A CA 1
ATOM 636 C C . VAL A 1 82 ? -5.519 -3.346 21.847 1.00 93.31 82 VAL A C 1
ATOM 638 O O . VAL A 1 82 ? -6.452 -2.746 22.376 1.00 93.31 82 VAL A O 1
ATOM 641 N N . SER A 1 83 ? -4.364 -3.568 22.485 1.00 92.38 83 SER A N 1
ATOM 642 C CA . SER A 1 83 ? -4.140 -3.162 23.883 1.00 92.38 83 SER A CA 1
ATOM 643 C C . SER A 1 83 ? -4.317 -1.653 24.103 1.00 92.38 83 SER A C 1
ATOM 645 O O . SER A 1 83 ? -4.826 -1.231 25.140 1.00 92.38 83 SER A O 1
ATOM 647 N N . ILE A 1 84 ? -3.927 -0.820 23.133 1.00 91.25 84 ILE A N 1
ATOM 648 C CA . ILE A 1 84 ? -4.129 0.634 23.205 1.00 91.25 84 ILE A CA 1
ATOM 649 C C . ILE A 1 84 ? -5.614 0.986 23.098 1.00 91.25 84 ILE A C 1
ATOM 651 O O . ILE A 1 84 ? -6.079 1.863 23.827 1.00 91.25 84 ILE A O 1
ATOM 655 N N . PHE A 1 85 ? -6.369 0.327 22.217 1.00 92.50 85 PHE A N 1
ATOM 656 C CA . PHE A 1 85 ? -7.798 0.592 22.061 1.00 92.50 85 PHE A CA 1
ATOM 657 C C . PHE A 1 85 ? -8.630 0.113 23.252 1.00 92.50 85 PHE A C 1
ATOM 659 O O . PHE A 1 85 ? -9.552 0.820 23.653 1.00 92.50 85 PHE A O 1
ATOM 666 N N . GLU A 1 86 ? -8.270 -1.010 23.877 1.00 91.88 86 GLU A N 1
ATOM 667 C CA . GLU A 1 86 ? -8.936 -1.523 25.085 1.00 91.88 86 GLU A CA 1
ATOM 668 C C . GLU A 1 86 ? -8.852 -0.560 26.282 1.00 91.88 86 GLU A C 1
ATOM 670 O O . GLU A 1 86 ? -9.716 -0.581 27.160 1.00 91.88 86 GLU A O 1
ATOM 675 N N . ALA A 1 87 ? -7.856 0.333 26.312 1.00 90.06 87 ALA A N 1
ATOM 676 C CA . ALA A 1 87 ? -7.740 1.363 27.344 1.00 90.06 87 ALA A CA 1
ATOM 677 C C . ALA A 1 87 ? -8.832 2.453 27.251 1.00 90.06 87 ALA A C 1
ATOM 679 O O . ALA A 1 87 ? -9.017 3.226 28.198 1.00 90.06 87 ALA A O 1
ATOM 680 N N . TRP A 1 88 ? -9.567 2.533 26.136 1.00 91.31 88 TRP A N 1
ATOM 681 C CA . TRP A 1 88 ? -10.596 3.543 25.901 1.00 91.31 88 TRP A CA 1
ATOM 682 C C . TRP A 1 88 ? -12.005 2.968 26.058 1.00 91.31 88 TRP A C 1
ATOM 684 O O . TRP A 1 88 ? -12.364 1.952 25.480 1.00 91.31 88 TRP A O 1
ATOM 694 N N . THR A 1 89 ? -12.853 3.680 26.803 1.00 89.12 89 THR A N 1
ATOM 695 C CA . THR A 1 89 ? -14.265 3.305 27.027 1.00 89.12 89 THR A CA 1
ATOM 696 C C . THR A 1 89 ? -15.254 4.103 26.173 1.00 89.12 89 THR A C 1
ATOM 698 O O . THR A 1 89 ? -16.457 3.861 26.234 1.00 89.12 89 THR A O 1
ATOM 701 N N . LYS A 1 90 ? -14.768 5.081 25.396 1.00 94.12 90 LYS A N 1
ATOM 702 C CA . LYS A 1 90 ? -15.574 5.967 24.544 1.00 94.12 90 LYS A CA 1
ATOM 703 C C . LYS A 1 90 ? -15.039 5.963 23.118 1.00 94.12 90 LYS A C 1
ATOM 705 O O . LYS A 1 90 ? -13.826 6.007 22.921 1.00 94.12 90 LYS A O 1
ATOM 710 N N . GLU A 1 91 ? -15.952 6.014 22.152 1.00 89.94 91 GLU A N 1
ATOM 711 C CA . GLU A 1 91 ? -15.645 5.984 20.714 1.00 89.94 91 GLU A CA 1
ATOM 712 C C . GLU A 1 91 ? -14.684 7.102 20.294 1.00 89.94 91 GLU A C 1
ATOM 714 O O . GLU A 1 91 ? -13.686 6.841 19.632 1.00 89.94 91 GLU A O 1
ATOM 719 N N . ASN A 1 92 ? -14.890 8.327 20.784 1.00 92.25 92 ASN A N 1
ATOM 720 C CA . ASN A 1 92 ? -14.015 9.460 20.465 1.00 92.25 92 ASN A CA 1
ATOM 721 C C . ASN A 1 92 ? -12.556 9.278 20.935 1.00 92.25 92 ASN A C 1
ATOM 723 O O . ASN A 1 92 ? -11.638 9.863 20.360 1.00 92.25 92 ASN A O 1
ATOM 727 N N . GLY A 1 93 ? -12.329 8.480 21.984 1.00 90.25 93 GLY A N 1
ATOM 728 C CA . GLY A 1 93 ? -10.992 8.117 22.450 1.00 90.25 93 GLY A CA 1
ATOM 729 C C . GLY A 1 93 ? -10.300 7.153 21.490 1.00 90.25 93 GLY A C 1
ATOM 730 O O . GLY A 1 93 ? -9.143 7.369 21.131 1.00 90.25 93 GLY A O 1
ATOM 731 N N . VAL A 1 94 ? -11.042 6.150 21.015 1.00 93.06 94 VAL A N 1
ATOM 732 C CA . VAL A 1 94 ? -10.580 5.182 20.009 1.00 93.06 94 VAL A CA 1
ATOM 733 C C . VAL A 1 94 ? -10.273 5.887 18.686 1.00 93.06 94 VAL A C 1
ATOM 735 O O . VAL A 1 94 ? -9.191 5.698 18.138 1.00 93.06 94 VAL A O 1
ATOM 738 N N . GLU A 1 95 ? -11.163 6.764 18.213 1.00 92.62 95 GLU A N 1
ATOM 739 C CA . GLU A 1 95 ? -10.958 7.549 16.987 1.00 92.62 95 GLU A CA 1
ATOM 740 C C . GLU A 1 95 ? -9.708 8.436 17.067 1.00 92.62 95 GLU A C 1
ATOM 742 O O . GLU A 1 95 ? -8.907 8.479 16.133 1.00 92.62 95 GLU A O 1
ATOM 747 N N . SER A 1 96 ? -9.502 9.118 18.199 1.00 93.75 96 SER A N 1
ATOM 748 C CA . SER A 1 96 ? -8.316 9.954 18.420 1.00 93.75 96 SER A CA 1
ATOM 749 C C . SER A 1 96 ? -7.025 9.125 18.437 1.00 93.75 96 SER A C 1
ATOM 751 O O . SER A 1 96 ? -6.028 9.506 17.816 1.00 93.75 96 SER A O 1
ATOM 753 N N . ALA A 1 97 ? -7.045 7.964 19.100 1.00 93.31 97 ALA A N 1
ATOM 754 C CA . ALA A 1 97 ? -5.914 7.042 19.133 1.00 93.31 97 ALA A CA 1
ATOM 755 C C . ALA A 1 97 ? -5.594 6.481 17.737 1.00 93.31 97 ALA A C 1
ATOM 757 O O . ALA A 1 97 ? -4.431 6.485 17.334 1.00 93.31 97 ALA A O 1
ATOM 758 N N . ALA A 1 98 ? -6.611 6.091 16.965 1.00 95.06 98 ALA A N 1
ATOM 759 C CA . ALA A 1 98 ? -6.448 5.602 15.598 1.00 95.06 98 ALA A CA 1
ATOM 760 C C . ALA A 1 98 ? -5.868 6.686 14.677 1.00 95.06 98 ALA A C 1
ATOM 762 O O . ALA A 1 98 ? -4.896 6.445 13.962 1.00 95.06 98 ALA A O 1
ATOM 763 N N . ALA A 1 99 ? -6.384 7.917 14.758 1.00 94.69 99 ALA A N 1
ATOM 764 C CA . ALA A 1 99 ? -5.838 9.049 14.012 1.00 94.69 99 ALA A CA 1
ATOM 765 C C . ALA A 1 99 ? -4.370 9.328 14.374 1.00 94.69 99 ALA A C 1
ATOM 767 O O . ALA A 1 99 ? -3.573 9.693 13.510 1.00 94.69 99 ALA A O 1
ATOM 768 N N . SER A 1 100 ? -3.994 9.149 15.643 1.00 95.50 100 SER A N 1
ATOM 769 C CA . SER A 1 100 ? -2.601 9.261 16.076 1.00 95.50 100 SER A CA 1
ATOM 770 C C . SER A 1 100 ? -1.724 8.155 15.482 1.00 95.50 100 SER A C 1
ATOM 772 O O . SER A 1 100 ? -0.633 8.451 14.999 1.00 95.50 100 SER A O 1
ATOM 774 N N . MET A 1 101 ? -2.188 6.902 15.486 1.00 95.81 101 MET A N 1
ATOM 775 C CA . MET A 1 101 ? -1.464 5.774 14.888 1.00 95.81 101 MET A CA 1
ATOM 776 C C . MET A 1 101 ? -1.259 5.964 13.384 1.00 95.81 101 MET A C 1
ATOM 778 O O . MET A 1 101 ? -0.144 5.789 12.903 1.00 95.81 101 MET A O 1
ATOM 782 N N . HIS A 1 102 ? -2.290 6.400 12.655 1.00 95.25 102 HIS A N 1
ATOM 783 C CA . HIS A 1 102 ? -2.175 6.681 11.222 1.00 95.25 102 HIS A CA 1
ATOM 784 C C . HIS A 1 102 ? -1.096 7.725 10.932 1.00 95.25 102 HIS A C 1
ATOM 786 O O . HIS A 1 102 ? -0.244 7.493 10.084 1.00 95.25 102 HIS A O 1
ATOM 792 N N . ARG A 1 103 ? -1.041 8.824 11.698 1.00 96.56 103 ARG A N 1
ATOM 793 C CA . ARG A 1 103 ? 0.017 9.838 11.524 1.00 96.56 103 ARG A CA 1
ATOM 794 C C . ARG A 1 103 ? 1.419 9.265 11.719 1.00 96.56 103 ARG A C 1
ATOM 796 O O . ARG A 1 103 ? 2.340 9.671 11.014 1.00 96.56 103 ARG A O 1
ATOM 803 N N . ILE A 1 104 ? 1.592 8.362 12.686 1.00 96.50 104 ILE A N 1
ATOM 804 C CA . ILE A 1 104 ? 2.882 7.707 12.934 1.00 96.50 104 ILE A CA 1
ATOM 805 C C . ILE A 1 104 ? 3.255 6.842 11.730 1.00 96.50 104 ILE A C 1
ATOM 807 O O . ILE A 1 104 ? 4.360 6.981 11.213 1.00 96.50 104 ILE A O 1
ATOM 811 N N . ILE A 1 105 ? 2.327 6.007 11.258 1.00 95.69 105 ILE A N 1
ATOM 812 C CA . ILE A 1 105 ? 2.535 5.138 10.093 1.00 95.69 105 ILE A CA 1
ATOM 813 C C . ILE A 1 105 ? 2.882 5.973 8.857 1.00 95.69 105 ILE A C 1
ATOM 815 O O . ILE A 1 105 ? 3.891 5.701 8.209 1.00 95.69 105 ILE A O 1
ATOM 819 N N . ASP A 1 106 ? 2.118 7.032 8.582 1.00 96.50 106 ASP A N 1
ATOM 820 C CA . ASP A 1 106 ? 2.351 7.927 7.447 1.00 96.50 106 ASP A CA 1
ATOM 821 C C . ASP A 1 106 ? 3.739 8.573 7.511 1.00 96.50 106 ASP A C 1
ATOM 823 O O . ASP A 1 106 ? 4.458 8.611 6.513 1.00 96.50 106 ASP A O 1
ATOM 827 N N . THR A 1 107 ? 4.149 9.040 8.694 1.00 97.19 107 THR A N 1
ATOM 828 C CA . THR A 1 107 ? 5.470 9.656 8.895 1.00 97.19 107 THR A CA 1
ATOM 829 C C . THR A 1 107 ? 6.592 8.644 8.660 1.00 97.19 107 THR A C 1
ATOM 831 O O . THR A 1 107 ? 7.567 8.946 7.973 1.00 97.19 107 THR A O 1
ATOM 834 N N . LEU A 1 108 ? 6.466 7.429 9.204 1.00 96.38 108 LEU A N 1
ATOM 835 C CA . LEU A 1 108 ? 7.463 6.370 9.026 1.00 96.38 108 LEU A CA 1
ATOM 836 C C . LEU A 1 108 ? 7.568 5.937 7.559 1.00 96.38 108 LEU A C 1
ATOM 838 O O . LEU A 1 108 ? 8.674 5.792 7.037 1.00 96.38 108 LEU A O 1
ATOM 842 N N . ALA A 1 109 ? 6.429 5.790 6.881 1.00 94.25 109 ALA A N 1
ATOM 843 C CA . ALA A 1 109 ? 6.382 5.450 5.467 1.00 94.25 109 ALA A CA 1
ATOM 844 C C . ALA A 1 109 ? 7.034 6.541 4.605 1.00 94.25 109 ALA A C 1
ATOM 846 O O . ALA A 1 109 ? 7.843 6.231 3.732 1.00 94.25 109 ALA A O 1
ATOM 847 N N . GLN A 1 110 ? 6.730 7.817 4.869 1.00 95.00 110 GLN A N 1
ATOM 848 C CA . GLN A 1 110 ? 7.331 8.950 4.159 1.00 95.00 110 GLN A CA 1
ATOM 849 C C . GLN A 1 110 ? 8.846 9.001 4.338 1.00 95.00 110 GLN A C 1
ATOM 851 O O . GLN A 1 110 ? 9.561 9.060 3.340 1.00 95.00 110 GLN A O 1
ATOM 856 N N . ASN A 1 111 ? 9.334 8.873 5.575 1.00 96.12 111 ASN A N 1
ATOM 857 C CA . ASN A 1 111 ? 10.769 8.839 5.849 1.00 96.12 111 ASN A CA 1
ATOM 858 C C . ASN A 1 111 ? 11.460 7.731 5.049 1.00 96.12 111 ASN A C 1
ATOM 860 O O . ASN A 1 111 ? 12.468 7.977 4.389 1.00 96.12 111 ASN A O 1
ATOM 864 N N . ARG A 1 112 ? 10.882 6.523 5.042 1.00 95.62 112 ARG A N 1
ATOM 865 C CA . ARG A 1 112 ? 11.467 5.402 4.306 1.00 95.62 112 ARG A CA 1
ATOM 866 C C . ARG A 1 112 ? 11.451 5.625 2.795 1.00 95.62 112 ARG A C 1
ATOM 868 O O . ARG A 1 112 ? 12.428 5.311 2.119 1.00 95.62 112 ARG A O 1
ATOM 875 N N . MET A 1 113 ? 10.363 6.166 2.253 1.00 95.12 113 MET A N 1
ATOM 876 C CA . MET A 1 113 ? 10.286 6.504 0.831 1.00 95.12 113 MET A CA 1
ATOM 877 C C . MET A 1 113 ? 11.330 7.550 0.440 1.00 95.12 113 MET A C 1
ATOM 879 O O . MET A 1 113 ? 11.940 7.435 -0.622 1.00 95.12 113 MET A O 1
ATOM 883 N N . ASP A 1 114 ? 11.553 8.557 1.278 1.00 95.69 114 ASP A N 1
ATOM 884 C CA . ASP A 1 114 ? 12.524 9.608 0.990 1.00 95.69 114 ASP A CA 1
ATOM 885 C C . ASP A 1 114 ? 13.964 9.094 1.084 1.00 95.69 114 ASP A C 1
ATOM 887 O O . ASP A 1 114 ? 14.762 9.375 0.190 1.00 95.69 114 ASP A O 1
ATOM 891 N N . GLU A 1 1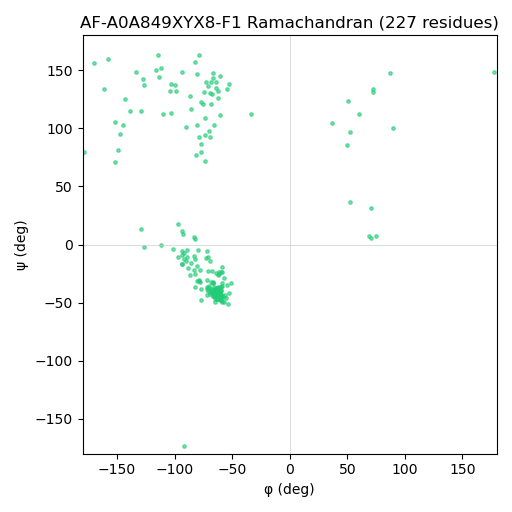15 ? 14.278 8.245 2.068 1.00 94.31 115 GLU A N 1
ATOM 892 C CA . GLU A 1 115 ? 15.554 7.519 2.113 1.00 94.31 115 GLU A CA 1
ATOM 893 C C . GLU A 1 115 ? 15.802 6.756 0.807 1.00 94.31 115 GLU A C 1
ATOM 895 O O . GLU A 1 115 ? 16.844 6.930 0.173 1.00 94.31 115 GLU A O 1
ATOM 900 N N . LEU A 1 116 ? 14.826 5.963 0.357 1.00 93.00 116 LEU A N 1
ATOM 901 C CA . LEU A 1 116 ? 14.951 5.176 -0.870 1.00 93.00 116 LEU A CA 1
ATOM 902 C C . LEU A 1 116 ? 15.183 6.057 -2.105 1.00 93.00 116 LEU A C 1
ATOM 904 O O . LEU A 1 116 ? 16.066 5.753 -2.907 1.00 93.00 116 LEU A O 1
ATOM 908 N N . LYS A 1 117 ? 14.468 7.183 -2.235 1.00 93.44 117 LYS A N 1
ATOM 909 C CA . LYS A 1 117 ? 14.689 8.144 -3.332 1.00 93.44 117 LYS A CA 1
ATOM 910 C C . LYS A 1 117 ? 16.104 8.720 -3.313 1.00 93.44 117 LYS A C 1
ATOM 912 O O . LYS A 1 117 ? 16.716 8.868 -4.369 1.00 93.44 117 LYS A O 1
ATOM 917 N N . THR A 1 118 ? 16.632 9.053 -2.133 1.00 90.56 118 THR A N 1
ATOM 918 C CA . THR A 1 118 ? 18.000 9.589 -2.023 1.00 90.56 118 THR A CA 1
ATOM 919 C C . THR A 1 118 ? 19.051 8.540 -2.377 1.00 90.56 118 THR A C 1
ATOM 921 O O . THR A 1 118 ? 20.022 8.854 -3.062 1.00 90.56 118 THR A O 1
ATOM 924 N N . MET A 1 119 ? 18.835 7.280 -1.987 1.00 91.06 119 MET A N 1
ATOM 925 C CA . MET A 1 119 ? 19.707 6.170 -2.373 1.00 91.06 119 MET A CA 1
ATOM 926 C C . MET A 1 119 ? 19.705 5.954 -3.889 1.00 91.06 119 MET A C 1
ATOM 928 O O . MET A 1 119 ? 20.773 5.827 -4.484 1.00 91.06 119 MET A O 1
ATOM 932 N N . GLU A 1 120 ? 18.530 5.967 -4.525 1.00 90.56 120 GLU A N 1
ATOM 933 C CA . GLU A 1 120 ? 18.402 5.810 -5.977 1.00 90.56 120 GLU A CA 1
ATOM 934 C C . GLU A 1 120 ? 19.088 6.957 -6.738 1.00 90.56 120 GLU A C 1
ATOM 936 O O . GLU A 1 120 ? 19.793 6.719 -7.721 1.00 90.56 120 GLU A O 1
ATOM 941 N N . ALA A 1 121 ? 18.925 8.200 -6.274 1.00 88.88 121 ALA A N 1
ATOM 942 C CA . ALA A 1 121 ? 19.583 9.362 -6.866 1.00 88.88 121 ALA A CA 1
ATOM 943 C C . ALA A 1 121 ? 21.114 9.246 -6.794 1.00 88.88 121 ALA A C 1
ATOM 945 O O . ALA A 1 121 ? 21.793 9.410 -7.808 1.00 88.88 121 ALA A O 1
ATOM 946 N N . ASN A 1 122 ? 21.647 8.877 -5.626 1.00 87.88 122 ASN A N 1
ATOM 947 C CA . ASN A 1 122 ? 23.084 8.678 -5.431 1.00 87.88 122 ASN A CA 1
ATOM 948 C C . ASN A 1 122 ? 23.628 7.524 -6.286 1.00 87.88 122 ASN A C 1
ATOM 950 O O . ASN A 1 122 ? 24.739 7.603 -6.811 1.00 87.88 122 ASN A O 1
ATOM 954 N N . GLN A 1 123 ? 22.854 6.446 -6.448 1.00 85.69 123 GLN A N 1
ATOM 955 C CA . GLN A 1 123 ? 23.239 5.323 -7.297 1.00 85.69 123 GLN A CA 1
ATOM 956 C C . GLN A 1 123 ? 23.322 5.740 -8.769 1.00 85.69 123 GLN A C 1
ATOM 958 O O . GLN A 1 123 ? 24.312 5.425 -9.427 1.00 85.69 123 GLN A O 1
ATOM 963 N N . LYS A 1 124 ? 22.337 6.498 -9.268 1.00 89.44 124 LYS A N 1
ATOM 964 C CA . LYS A 1 124 ? 22.357 7.034 -10.638 1.00 89.44 124 LYS A CA 1
ATOM 965 C C . LYS A 1 124 ? 23.545 7.964 -10.870 1.00 89.44 124 LYS A C 1
ATOM 967 O O . LYS A 1 124 ? 24.235 7.809 -11.873 1.00 89.44 124 LYS A O 1
ATOM 972 N N . GLU A 1 125 ? 23.830 8.866 -9.931 1.00 88.44 125 GLU A N 1
ATOM 973 C CA . GLU A 1 125 ? 24.998 9.752 -10.018 1.00 88.44 125 GLU A CA 1
ATOM 974 C C . GLU A 1 125 ? 26.307 8.947 -10.070 1.00 88.44 125 GLU A C 1
ATOM 976 O O . GLU A 1 125 ? 27.182 9.209 -10.895 1.00 88.44 125 GLU A O 1
ATOM 981 N N . ASN A 1 126 ? 26.439 7.918 -9.230 1.00 84.25 126 ASN A N 1
ATOM 982 C CA . ASN A 1 126 ? 27.614 7.052 -9.230 1.00 84.25 126 ASN A CA 1
ATOM 983 C C . ASN A 1 126 ? 27.753 6.250 -10.538 1.00 84.25 126 ASN A C 1
ATOM 985 O O . ASN A 1 126 ? 28.857 6.103 -11.061 1.00 84.25 126 ASN A O 1
ATOM 989 N N . GLU A 1 127 ? 26.647 5.757 -11.099 1.00 89.94 127 GLU A N 1
ATOM 990 C CA . GLU A 1 127 ? 26.640 5.074 -12.397 1.00 89.94 127 GLU A CA 1
ATOM 991 C C . GLU A 1 127 ? 27.046 6.006 -13.545 1.00 89.94 127 GLU A C 1
ATOM 993 O O . GLU A 1 127 ? 27.791 5.592 -14.435 1.00 89.94 127 GLU A O 1
ATOM 998 N N . GLU A 1 128 ? 26.592 7.260 -13.538 1.00 91.12 128 GLU A N 1
ATOM 999 C CA . GLU A 1 128 ? 27.005 8.271 -14.516 1.00 91.12 128 GLU A CA 1
ATOM 1000 C C . GLU A 1 128 ? 28.496 8.592 -14.393 1.00 91.12 128 GLU A C 1
ATOM 1002 O O . GLU A 1 128 ? 29.216 8.531 -15.392 1.00 91.12 128 GLU A O 1
ATOM 1007 N N . ARG A 1 129 ? 28.992 8.808 -13.168 1.00 85.06 129 ARG A N 1
ATOM 1008 C CA . ARG A 1 129 ? 30.425 9.015 -12.905 1.00 85.06 129 ARG A CA 1
ATOM 1009 C C . ARG A 1 129 ? 31.273 7.824 -13.348 1.00 85.06 129 ARG A C 1
ATOM 1011 O O . ARG A 1 129 ? 32.345 8.011 -13.918 1.00 85.06 129 ARG A O 1
ATOM 1018 N N . MET A 1 130 ? 30.803 6.597 -13.122 1.00 85.62 130 MET A N 1
ATOM 1019 C CA . MET A 1 130 ? 31.501 5.391 -13.569 1.00 85.62 130 MET A CA 1
ATOM 1020 C C . MET A 1 130 ? 31.513 5.280 -15.099 1.00 85.62 130 MET A C 1
ATOM 1022 O O . MET A 1 130 ? 32.549 4.951 -15.674 1.00 85.62 130 MET A O 1
ATOM 1026 N N . LYS A 1 131 ? 30.399 5.587 -15.777 1.00 90.38 131 LYS A N 1
ATOM 1027 C CA . LYS A 1 131 ? 30.338 5.614 -17.250 1.00 90.38 131 LYS A CA 1
ATOM 1028 C C . LYS A 1 131 ? 31.308 6.638 -17.835 1.00 90.38 131 LYS A C 1
ATOM 1030 O O . LYS A 1 131 ? 31.973 6.340 -18.826 1.00 90.38 131 LYS A O 1
ATOM 1035 N N . GLU A 1 132 ? 31.405 7.815 -17.226 1.00 88.56 132 GLU A N 1
ATOM 1036 C CA . GLU A 1 132 ? 32.320 8.869 -17.662 1.00 88.56 132 GLU A CA 1
ATOM 1037 C C . GLU A 1 132 ? 33.788 8.465 -17.458 1.00 88.56 132 GLU A C 1
ATOM 1039 O O . GLU A 1 132 ? 34.578 8.549 -18.398 1.00 88.56 132 GLU A O 1
ATOM 1044 N N . ALA A 1 133 ? 34.128 7.887 -16.301 1.00 85.69 133 ALA A N 1
ATOM 1045 C CA . ALA A 1 133 ? 35.469 7.363 -16.031 1.00 85.69 133 ALA A CA 1
ATOM 1046 C C . ALA A 1 133 ? 35.872 6.228 -16.993 1.00 85.69 133 ALA A C 1
ATOM 1048 O O . ALA A 1 133 ? 37.013 6.164 -17.449 1.00 85.69 133 ALA A O 1
ATOM 1049 N N . VAL A 1 134 ? 34.938 5.337 -17.346 1.00 86.12 134 VAL A N 1
ATOM 1050 C CA . VAL A 1 134 ? 35.185 4.278 -18.339 1.00 86.12 134 VAL A CA 1
ATOM 1051 C C . VAL A 1 134 ? 35.416 4.873 -19.728 1.00 86.12 134 VAL A C 1
ATOM 1053 O O . VAL A 1 134 ? 36.307 4.417 -20.444 1.00 86.12 134 VAL A O 1
ATOM 1056 N N . LYS A 1 135 ? 34.651 5.899 -20.115 1.00 89.31 135 LYS A N 1
ATOM 1057 C CA . LYS A 1 135 ? 34.841 6.592 -21.394 1.00 89.31 135 LYS A CA 1
ATOM 1058 C C . LYS A 1 135 ? 36.230 7.237 -21.475 1.00 89.31 135 LYS A C 1
ATOM 1060 O O . LYS A 1 135 ? 36.932 7.018 -22.459 1.00 89.31 135 LYS A O 1
ATOM 1065 N N . GLU A 1 136 ? 36.650 7.951 -20.433 1.00 85.50 136 GLU A N 1
ATOM 1066 C CA . GLU A 1 136 ? 37.985 8.562 -20.349 1.00 85.50 136 GLU A CA 1
ATOM 1067 C C . GLU A 1 136 ? 39.105 7.502 -20.395 1.00 85.50 136 GLU A C 1
ATOM 1069 O O . GLU A 1 136 ? 40.100 7.650 -21.110 1.00 85.50 136 GLU A O 1
ATOM 1074 N N . ALA A 1 137 ? 38.926 6.370 -19.707 1.00 80.81 137 ALA A N 1
ATOM 1075 C CA . ALA A 1 137 ? 39.869 5.251 -19.749 1.00 80.81 137 ALA A CA 1
ATOM 1076 C C . ALA A 1 137 ? 39.995 4.628 -21.156 1.00 80.81 137 ALA A C 1
ATOM 1078 O O . ALA A 1 137 ? 41.084 4.246 -21.582 1.00 80.81 137 ALA A O 1
ATOM 1079 N N . VAL A 1 138 ? 38.898 4.535 -21.911 1.00 80.94 138 VAL A N 1
ATOM 1080 C CA . VAL A 1 138 ? 38.927 4.045 -23.300 1.00 80.94 138 VAL A CA 1
ATOM 1081 C C . VAL A 1 138 ? 39.632 5.039 -24.224 1.00 80.94 138 VAL A C 1
ATOM 1083 O O . VAL A 1 138 ? 40.444 4.626 -25.052 1.00 80.94 138 VAL A O 1
ATOM 1086 N N . GLU A 1 139 ? 39.368 6.338 -24.075 1.00 82.25 139 GLU A N 1
ATOM 1087 C CA . GLU A 1 139 ? 40.024 7.387 -24.867 1.00 82.25 139 GLU A CA 1
ATOM 1088 C C . GLU A 1 139 ? 41.541 7.417 -24.609 1.00 82.25 139 GLU A C 1
ATOM 1090 O O . GLU A 1 139 ? 42.333 7.425 -25.552 1.00 82.25 139 GLU A O 1
ATOM 1095 N N . THR A 1 140 ? 41.972 7.315 -23.349 1.00 76.88 140 THR A N 1
ATOM 1096 C CA . THR A 1 140 ? 43.400 7.248 -22.984 1.00 76.88 140 THR A CA 1
ATOM 1097 C C . THR A 1 140 ? 44.096 5.986 -23.506 1.00 76.88 140 THR A C 1
ATOM 1099 O O . THR A 1 140 ? 45.224 6.073 -23.995 1.00 76.88 140 THR A O 1
ATOM 1102 N N . MET A 1 141 ? 43.429 4.826 -23.497 1.00 68.31 141 MET A N 1
ATOM 1103 C CA . MET A 1 141 ? 43.960 3.602 -24.116 1.00 68.31 141 MET A CA 1
ATOM 1104 C C . MET A 1 141 ? 44.034 3.687 -25.647 1.00 68.31 141 MET A C 1
ATOM 1106 O O . MET A 1 141 ? 44.955 3.128 -26.239 1.00 68.31 141 MET A O 1
ATOM 1110 N N . GLY A 1 142 ? 43.113 4.405 -26.297 1.00 66.62 142 GLY A N 1
ATOM 1111 C CA . GLY A 1 142 ? 43.141 4.640 -27.745 1.00 66.62 142 GLY A CA 1
ATOM 1112 C C . GLY A 1 142 ? 44.308 5.521 -28.210 1.00 66.62 142 GLY A C 1
ATOM 1113 O O . GLY A 1 142 ? 44.728 5.428 -29.363 1.00 66.62 142 GLY A O 1
ATOM 1114 N N . HIS A 1 143 ? 44.864 6.342 -27.315 1.00 66.25 143 HIS A N 1
ATOM 1115 C CA . HIS A 1 143 ? 46.038 7.179 -27.575 1.00 66.25 143 HIS A CA 1
ATOM 1116 C C . HIS A 1 143 ? 47.379 6.493 -27.264 1.00 66.25 143 HIS A C 1
ATOM 1118 O O . HIS A 1 143 ? 48.433 7.063 -27.555 1.00 66.25 143 HIS A O 1
ATOM 1124 N N . MET A 1 144 ? 47.371 5.274 -26.712 1.00 51.44 144 MET A N 1
ATOM 1125 C CA . MET A 1 144 ? 48.598 4.509 -26.501 1.00 51.44 144 MET A CA 1
ATOM 1126 C C . MET A 1 144 ? 49.111 3.945 -27.836 1.00 51.44 144 MET A C 1
ATOM 1128 O O . MET A 1 144 ? 48.339 3.337 -28.583 1.00 51.44 144 MET A O 1
ATOM 1132 N N . PRO A 1 145 ? 50.406 4.102 -28.165 1.00 54.66 145 PRO A N 1
ATOM 1133 C CA . PRO A 1 145 ? 50.954 3.503 -29.371 1.00 54.66 145 PRO A CA 1
ATOM 1134 C C . PRO A 1 145 ? 50.846 1.977 -29.279 1.00 54.66 145 PRO A C 1
ATOM 1136 O O . PRO A 1 145 ? 51.324 1.363 -28.325 1.00 54.66 145 PRO A O 1
ATOM 1139 N N . VAL A 1 146 ? 50.227 1.357 -30.286 1.00 56.06 146 VAL A N 1
ATOM 1140 C CA . VAL A 1 146 ? 50.200 -0.102 -30.423 1.00 56.06 146 VAL A CA 1
ATOM 1141 C C . VAL A 1 146 ? 51.631 -0.568 -30.673 1.00 56.06 146 VAL A C 1
ATOM 1143 O O . VAL A 1 146 ? 52.153 -0.439 -31.780 1.00 56.06 146 VAL A O 1
ATOM 1146 N N . ILE A 1 147 ? 52.285 -1.108 -29.645 1.00 55.91 147 ILE A N 1
ATOM 1147 C CA . ILE A 1 147 ? 53.558 -1.804 -29.817 1.00 55.91 147 ILE A CA 1
ATOM 1148 C C . ILE A 1 147 ? 53.233 -3.144 -30.482 1.00 55.91 147 ILE A C 1
ATOM 1150 O O . ILE A 1 147 ? 52.877 -4.118 -29.821 1.00 55.91 147 ILE A O 1
ATOM 1154 N N . SER A 1 148 ? 53.321 -3.201 -31.810 1.00 47.44 148 SER A N 1
ATOM 1155 C CA . SER A 1 148 ? 53.282 -4.466 -32.538 1.00 47.44 148 SER A CA 1
ATOM 1156 C C . SER A 1 148 ? 54.572 -5.237 -32.243 1.00 47.44 148 SER A C 1
ATOM 1158 O O . SER A 1 148 ? 55.584 -5.044 -32.917 1.00 47.44 148 SER A O 1
ATOM 1160 N N . MET A 1 149 ? 54.566 -6.103 -31.229 1.00 41.41 149 MET A N 1
ATOM 1161 C CA . MET A 1 149 ? 55.617 -7.111 -31.086 1.00 41.41 149 MET A CA 1
ATOM 1162 C C . MET A 1 149 ? 55.432 -8.144 -32.198 1.00 41.41 149 MET A C 1
ATOM 1164 O O . MET A 1 149 ? 54.606 -9.050 -32.098 1.00 41.41 149 MET A O 1
ATOM 1168 N N . GLY A 1 150 ? 56.193 -7.987 -33.282 1.00 42.47 150 GLY A N 1
ATOM 1169 C CA . GLY A 1 150 ? 56.424 -9.068 -34.230 1.00 42.47 150 GLY A CA 1
ATOM 1170 C C . GLY A 1 150 ? 57.109 -10.209 -33.486 1.00 42.47 150 GLY A C 1
ATOM 1171 O O . GLY A 1 150 ? 58.238 -10.059 -33.024 1.00 42.47 150 GLY A O 1
ATOM 1172 N N . ILE A 1 151 ? 56.409 -11.326 -33.303 1.00 45.31 151 ILE A N 1
ATOM 1173 C CA . ILE A 1 151 ? 57.002 -12.521 -32.705 1.00 45.31 151 ILE A CA 1
ATOM 1174 C C . ILE A 1 151 ? 57.827 -13.199 -33.802 1.00 45.31 151 ILE A C 1
ATOM 1176 O O . ILE A 1 151 ? 57.302 -13.976 -34.599 1.00 45.31 151 ILE A O 1
ATOM 1180 N N . ASP A 1 152 ? 59.113 -12.859 -33.863 1.00 39.50 152 ASP A N 1
ATOM 1181 C CA . ASP A 1 152 ? 60.074 -13.472 -34.777 1.00 39.50 152 ASP A CA 1
ATOM 1182 C C . ASP A 1 152 ? 60.549 -14.814 -34.195 1.00 39.50 152 ASP A C 1
ATOM 1184 O O . ASP A 1 152 ? 61.347 -14.883 -33.256 1.00 39.50 152 ASP A O 1
ATOM 1188 N N . PHE A 1 153 ? 60.028 -15.921 -34.728 1.00 40.97 153 PHE A N 1
ATOM 1189 C CA . PHE A 1 153 ? 60.487 -17.270 -34.387 1.00 40.97 153 PHE A CA 1
ATOM 1190 C C . PHE A 1 153 ? 61.759 -17.600 -35.187 1.00 40.97 153 PHE A C 1
ATOM 1192 O O . PHE A 1 153 ? 61.713 -18.332 -36.176 1.00 40.97 153 PHE A O 1
ATOM 1199 N N . GLY A 1 154 ? 62.912 -17.062 -34.773 1.00 38.88 154 GLY A N 1
ATOM 1200 C CA . GLY A 1 154 ? 64.157 -17.187 -35.541 1.00 38.88 154 GLY A CA 1
ATOM 1201 C C . GLY A 1 154 ? 65.453 -17.263 -34.728 1.00 38.88 154 GLY A C 1
ATOM 1202 O O . GLY A 1 154 ? 66.050 -16.247 -34.418 1.00 38.88 154 GLY A O 1
ATOM 1203 N N . LYS A 1 155 ? 65.909 -18.499 -34.469 1.00 40.00 155 LYS A N 1
ATOM 1204 C CA . LYS A 1 155 ? 67.306 -18.981 -34.315 1.00 40.00 155 LYS A CA 1
ATOM 1205 C C . LYS A 1 155 ? 68.361 -18.076 -33.629 1.00 40.00 155 LYS A C 1
ATOM 1207 O O . LYS A 1 155 ? 69.024 -17.287 -34.279 1.00 40.00 155 LYS A O 1
ATOM 1212 N N . GLY A 1 156 ? 68.680 -18.434 -32.381 1.00 41.81 156 GLY A N 1
ATOM 1213 C CA . GLY A 1 156 ? 70.040 -18.757 -31.903 1.00 41.81 156 GLY A CA 1
ATOM 1214 C C . GLY A 1 156 ? 71.177 -17.716 -31.972 1.00 41.81 156 GLY A C 1
ATOM 1215 O O . GLY A 1 156 ? 71.786 -17.561 -33.023 1.00 41.81 156 GLY A O 1
ATOM 1216 N N . LYS A 1 157 ? 71.597 -17.275 -30.765 1.00 38.91 157 LYS A N 1
ATOM 1217 C CA . LYS A 1 157 ? 72.836 -16.548 -30.361 1.00 38.91 157 LYS A CA 1
ATOM 1218 C C . LYS A 1 157 ? 72.874 -15.074 -30.808 1.00 38.91 157 LYS A C 1
ATOM 1220 O O . LYS A 1 157 ? 72.497 -14.771 -31.922 1.00 38.91 157 LYS A O 1
ATOM 1225 N N . GLU A 1 158 ? 73.237 -14.094 -29.979 1.00 28.98 158 GLU A N 1
ATOM 1226 C CA . GLU A 1 158 ? 74.403 -13.971 -29.093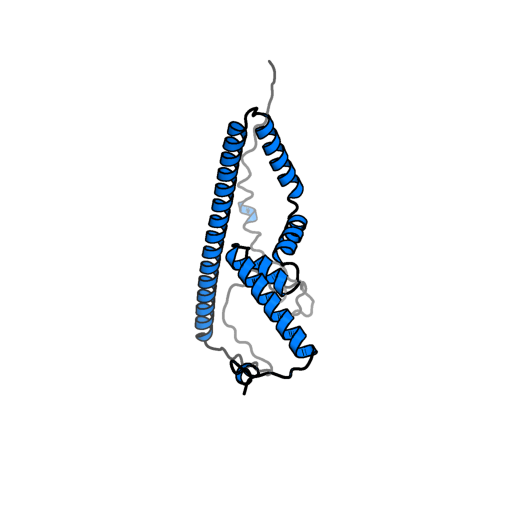 1.00 28.98 158 GLU A CA 1
ATOM 1227 C C . GLU A 1 158 ? 74.113 -12.962 -27.957 1.00 28.98 158 GLU A C 1
ATOM 1229 O O . GLU A 1 158 ? 73.204 -12.143 -28.066 1.00 28.98 158 GLU A O 1
ATOM 1234 N N . LYS A 1 159 ? 74.867 -13.043 -26.853 1.00 42.19 159 LYS A N 1
ATOM 1235 C CA . LYS A 1 159 ? 74.741 -12.168 -25.675 1.00 42.19 159 LYS A CA 1
ATOM 1236 C C . LYS A 1 159 ? 75.071 -10.709 -26.012 1.00 42.19 159 LYS A C 1
ATOM 1238 O O . LYS A 1 159 ? 76.095 -10.450 -26.638 1.00 42.19 159 LYS A O 1
ATOM 1243 N N . GLN A 1 160 ? 74.298 -9.781 -25.457 1.00 30.88 160 GLN A N 1
ATOM 1244 C CA . GLN A 1 160 ? 74.767 -8.431 -25.168 1.00 30.88 160 GLN A CA 1
ATOM 1245 C C . GLN A 1 160 ? 74.221 -8.019 -23.800 1.00 30.88 160 GLN A C 1
ATOM 1247 O O . GLN A 1 160 ? 73.011 -7.977 -23.587 1.00 30.88 160 GLN A O 1
ATOM 1252 N N . ASP A 1 161 ? 75.143 -7.827 -22.861 1.00 37.56 161 ASP A N 1
ATOM 1253 C CA . ASP A 1 161 ? 74.885 -7.372 -21.503 1.00 37.56 161 ASP A CA 1
ATOM 1254 C C . ASP A 1 161 ? 74.437 -5.907 -21.532 1.00 37.56 161 ASP A C 1
ATOM 1256 O O . ASP A 1 161 ? 75.091 -5.064 -22.152 1.00 37.56 161 ASP A O 1
ATOM 1260 N N . THR A 1 162 ? 73.337 -5.578 -20.855 1.00 30.53 162 THR A N 1
ATOM 1261 C CA . THR A 1 162 ? 73.076 -4.206 -20.402 1.00 30.53 162 THR A CA 1
ATOM 1262 C C . THR A 1 162 ? 72.207 -4.237 -19.145 1.00 30.53 162 THR A C 1
ATOM 1264 O O . THR A 1 162 ? 71.032 -4.584 -19.183 1.00 30.53 162 THR A O 1
ATOM 1267 N N . GLU A 1 163 ? 72.883 -3.952 -18.034 1.00 34.91 163 GLU A N 1
ATOM 1268 C CA . GLU A 1 163 ? 72.450 -3.150 -16.884 1.00 34.91 163 GLU A CA 1
ATOM 1269 C C . GLU A 1 163 ? 71.109 -3.484 -16.203 1.00 34.91 163 GLU A C 1
ATOM 1271 O O . GLU A 1 163 ? 70.028 -3.022 -16.554 1.00 34.91 163 GLU A O 1
ATOM 1276 N N . GLU A 1 164 ? 71.254 -4.253 -15.122 1.00 44.03 164 GLU A N 1
ATOM 1277 C CA . GLU A 1 164 ? 70.962 -3.780 -13.763 1.00 44.03 164 GLU A CA 1
ATOM 1278 C C . GLU A 1 164 ? 69.597 -3.098 -13.559 1.00 44.03 164 GLU A C 1
ATOM 1280 O O . GLU A 1 164 ? 69.446 -1.880 -13.520 1.00 44.03 164 GLU A O 1
ATOM 1285 N N . THR A 1 165 ? 68.577 -3.920 -13.313 1.00 36.50 165 THR A N 1
ATOM 1286 C CA . THR A 1 165 ? 67.420 -3.496 -12.518 1.00 36.50 165 THR A CA 1
ATOM 1287 C C . THR A 1 165 ? 67.173 -4.528 -11.424 1.00 36.50 165 THR A C 1
ATOM 1289 O O . THR A 1 165 ? 66.909 -5.701 -11.688 1.00 36.50 165 THR A O 1
ATOM 1292 N N . ALA A 1 166 ? 67.347 -4.066 -10.188 1.00 41.34 166 ALA A N 1
ATOM 1293 C CA . ALA A 1 166 ? 67.262 -4.784 -8.924 1.00 41.34 166 ALA A CA 1
ATOM 1294 C C . ALA A 1 166 ? 66.223 -5.926 -8.895 1.00 41.34 166 ALA A C 1
ATOM 1296 O O . ALA A 1 166 ? 65.011 -5.705 -8.887 1.00 41.34 166 ALA A O 1
ATOM 1297 N N . CYS A 1 167 ? 66.710 -7.166 -8.798 1.00 43.94 167 CYS A N 1
ATOM 1298 C CA . CYS A 1 167 ? 65.913 -8.334 -8.421 1.00 43.94 167 CYS A CA 1
ATOM 1299 C C . CYS A 1 167 ? 65.695 -8.323 -6.903 1.00 43.94 167 CYS A C 1
ATOM 1301 O O . CYS A 1 167 ? 66.401 -9.011 -6.176 1.00 43.94 167 CYS A O 1
ATOM 1303 N N . ARG A 1 168 ? 64.738 -7.523 -6.428 1.00 48.22 168 ARG A N 1
ATOM 1304 C CA . ARG A 1 168 ? 64.541 -7.282 -4.990 1.00 48.22 168 ARG A CA 1
ATOM 1305 C C . ARG A 1 168 ? 63.786 -8.384 -4.228 1.00 48.22 168 ARG A C 1
ATOM 1307 O O . ARG A 1 168 ? 63.732 -8.304 -3.020 1.00 48.22 168 ARG A O 1
ATOM 1314 N N . ASP A 1 169 ? 63.273 -9.419 -4.903 1.00 52.78 169 ASP A N 1
ATOM 1315 C CA . ASP A 1 169 ? 62.591 -10.569 -4.272 1.00 52.78 169 ASP A CA 1
ATOM 1316 C C . ASP A 1 169 ? 62.734 -11.840 -5.132 1.00 52.78 169 ASP A C 1
ATOM 1318 O O . ASP A 1 169 ? 61.796 -12.284 -5.810 1.00 52.78 169 ASP A O 1
ATOM 1322 N N . ARG A 1 170 ? 63.941 -12.417 -5.205 1.00 64.50 170 ARG A N 1
ATOM 1323 C CA . ARG A 1 170 ? 64.213 -13.554 -6.099 1.00 64.50 170 ARG A CA 1
ATOM 1324 C C . ARG A 1 170 ? 65.166 -14.563 -5.455 1.00 64.50 170 ARG A C 1
ATOM 1326 O O . ARG A 1 170 ? 66.265 -14.203 -5.066 1.00 64.50 170 ARG A O 1
ATOM 1333 N N . TRP A 1 171 ? 64.772 -15.837 -5.383 1.00 64.50 171 TRP A N 1
ATOM 1334 C CA . TRP A 1 171 ? 65.677 -16.895 -4.914 1.00 64.50 171 TRP A CA 1
ATOM 1335 C C . TRP A 1 171 ? 66.745 -17.142 -5.980 1.00 64.50 171 TRP A C 1
ATOM 1337 O O . TRP A 1 171 ? 66.405 -17.226 -7.165 1.00 64.50 171 TRP A O 1
ATOM 1347 N N . SER A 1 172 ? 68.009 -17.291 -5.591 1.00 69.06 172 SER A N 1
ATOM 1348 C CA . SER A 1 172 ? 69.132 -17.464 -6.516 1.00 69.06 172 SER A CA 1
ATOM 1349 C C . SER A 1 172 ? 69.756 -18.856 -6.394 1.00 69.06 172 SER A C 1
ATOM 1351 O O . SER A 1 172 ? 69.783 -19.480 -5.333 1.00 69.06 172 SER A O 1
ATOM 1353 N N . CYS A 1 173 ? 70.198 -19.404 -7.523 1.00 70.06 173 CYS A N 1
ATOM 1354 C CA . CYS A 1 173 ? 70.925 -20.665 -7.576 1.00 70.06 173 CYS A CA 1
ATOM 1355 C C . CYS A 1 173 ? 72.410 -20.377 -7.341 1.00 70.06 173 CYS A C 1
ATOM 1357 O O . CYS A 1 173 ? 73.039 -19.712 -8.164 1.00 70.06 173 CYS A O 1
ATOM 1359 N N . ARG A 1 174 ? 72.989 -20.905 -6.256 1.00 60.09 174 ARG A N 1
ATOM 1360 C CA . ARG A 1 174 ? 74.398 -20.651 -5.892 1.00 60.09 174 ARG A CA 1
ATOM 1361 C C . ARG A 1 174 ? 75.403 -21.145 -6.941 1.00 60.09 174 ARG A C 1
ATOM 1363 O O . ARG A 1 174 ? 76.494 -20.597 -7.033 1.00 60.09 174 ARG A O 1
ATOM 1370 N N . THR A 1 175 ? 75.035 -22.143 -7.745 1.00 62.97 175 THR A N 1
ATOM 1371 C CA . THR A 1 175 ? 75.938 -22.776 -8.720 1.00 62.97 175 THR A CA 1
ATOM 1372 C C . THR A 1 175 ? 76.055 -21.997 -10.033 1.00 62.97 175 THR A C 1
ATOM 1374 O O . THR A 1 175 ? 77.129 -21.953 -10.622 1.00 62.97 175 THR A O 1
ATOM 1377 N N . CYS A 1 176 ? 74.969 -21.375 -10.512 1.00 69.50 176 CYS A N 1
ATOM 1378 C CA . CYS A 1 176 ? 74.965 -20.674 -11.809 1.00 69.50 176 CYS A CA 1
ATOM 1379 C C . CYS A 1 176 ? 74.490 -19.216 -11.756 1.00 69.50 176 CYS A C 1
ATOM 1381 O O . CYS A 1 176 ? 74.459 -18.556 -12.791 1.00 69.50 176 CYS A O 1
ATOM 1383 N N . GLY A 1 177 ? 74.079 -18.719 -10.587 1.00 63.06 177 GLY A N 1
ATOM 1384 C CA . GLY A 1 177 ? 73.591 -17.349 -10.406 1.00 63.06 177 GLY A CA 1
ATOM 1385 C C . GLY A 1 177 ? 72.227 -17.070 -11.039 1.00 63.06 177 GLY A C 1
ATOM 1386 O O . GLY A 1 177 ? 71.770 -15.932 -11.028 1.00 63.06 177 GLY A O 1
ATOM 1387 N N . ASN A 1 178 ? 71.553 -18.082 -11.595 1.00 69.62 178 ASN A N 1
ATOM 1388 C CA . ASN A 1 178 ? 70.207 -17.908 -12.126 1.00 69.62 178 ASN A CA 1
ATOM 1389 C C . ASN A 1 178 ? 69.230 -17.643 -10.976 1.00 69.62 178 ASN A C 1
ATOM 1391 O O . ASN A 1 178 ? 69.304 -18.305 -9.942 1.00 69.62 178 ASN A O 1
ATOM 1395 N N . CYS A 1 179 ? 68.278 -16.737 -11.167 1.00 65.50 179 CYS A N 1
ATOM 1396 C CA . CYS A 1 179 ? 67.307 -16.379 -10.136 1.00 65.50 179 CYS A CA 1
ATOM 1397 C C . CYS A 1 179 ? 65.899 -16.859 -10.534 1.00 65.50 179 CYS A C 1
ATOM 1399 O O . CYS A 1 179 ? 65.571 -16.892 -11.720 1.00 65.50 179 CYS A O 1
ATOM 1401 N N . LYS A 1 180 ? 65.000 -17.153 -9.582 1.00 66.44 180 LYS A N 1
ATOM 1402 C CA . LYS A 1 180 ? 63.556 -17.414 -9.817 1.00 66.44 180 LYS A CA 1
ATOM 1403 C C . LYS A 1 180 ? 62.636 -16.529 -8.950 1.00 66.44 180 LYS A C 1
ATOM 1405 O O . LYS A 1 180 ? 62.937 -16.328 -7.773 1.00 66.44 180 LYS A O 1
ATOM 1410 N N . PRO A 1 181 ? 61.543 -15.968 -9.500 1.00 61.91 181 PRO A N 1
ATOM 1411 C CA . PRO A 1 181 ? 60.596 -15.181 -8.710 1.00 61.91 181 PRO A CA 1
ATOM 1412 C C . PRO A 1 181 ? 59.871 -16.072 -7.691 1.00 61.91 181 PRO A C 1
ATOM 1414 O O . PRO A 1 181 ? 59.596 -17.237 -7.975 1.00 61.91 181 PRO A O 1
ATOM 1417 N N . VAL A 1 182 ? 59.531 -15.511 -6.525 1.00 56.47 182 VAL A N 1
ATOM 1418 C CA . VAL A 1 182 ? 58.946 -16.238 -5.374 1.00 56.47 182 VAL A CA 1
ATOM 1419 C C . VAL A 1 182 ? 57.619 -16.934 -5.709 1.00 56.47 182 VAL A C 1
ATOM 1421 O O . VAL A 1 182 ? 57.268 -17.926 -5.087 1.00 56.47 182 VAL A O 1
ATOM 1424 N N . ARG A 1 183 ? 56.894 -16.460 -6.730 1.00 53.34 183 ARG A N 1
ATOM 1425 C CA . ARG A 1 183 ? 55.574 -16.983 -7.128 1.00 53.34 183 ARG A CA 1
ATOM 1426 C C . ARG A 1 183 ? 55.620 -18.236 -8.017 1.00 53.34 183 ARG A C 1
ATOM 1428 O O . ARG A 1 183 ? 54.579 -18.645 -8.520 1.00 53.34 183 ARG A O 1
ATOM 1435 N N . ILE A 1 184 ? 56.802 -18.802 -8.276 1.00 59.25 184 ILE A N 1
ATOM 1436 C CA . ILE A 1 184 ? 56.959 -20.016 -9.088 1.00 59.25 184 ILE A CA 1
ATOM 1437 C C . ILE A 1 184 ? 57.375 -21.186 -8.188 1.00 59.25 184 ILE A C 1
ATOM 1439 O O . ILE A 1 184 ? 58.514 -21.237 -7.710 1.00 59.25 184 ILE A O 1
ATOM 1443 N N . ASP A 1 185 ? 56.467 -22.154 -8.039 1.00 56.84 185 ASP A N 1
ATOM 1444 C CA . ASP A 1 185 ? 56.665 -23.413 -7.308 1.00 56.84 185 ASP A CA 1
ATOM 1445 C C . ASP A 1 185 ? 57.562 -24.376 -8.100 1.00 56.84 185 ASP A C 1
ATOM 1447 O O . ASP A 1 185 ? 57.122 -25.359 -8.699 1.00 56.84 185 ASP A O 1
ATOM 1451 N N . MET A 1 186 ? 58.852 -24.054 -8.176 1.00 62.59 186 MET A N 1
ATOM 1452 C CA . MET A 1 186 ? 59.852 -24.945 -8.759 1.00 62.59 186 MET A CA 1
ATOM 1453 C C . MET A 1 186 ? 61.183 -24.828 -8.025 1.00 62.59 186 MET A C 1
ATOM 1455 O O . MET A 1 186 ? 61.919 -23.862 -8.211 1.00 62.59 186 MET A O 1
ATOM 1459 N N . ASP A 1 187 ? 61.498 -25.796 -7.170 1.00 64.38 187 ASP A N 1
ATOM 1460 C CA . ASP A 1 187 ? 62.639 -25.715 -6.242 1.00 64.38 187 ASP A CA 1
ATOM 1461 C C . ASP A 1 187 ? 64.002 -25.992 -6.884 1.00 64.38 187 ASP A C 1
ATOM 1463 O O . ASP A 1 187 ? 65.023 -25.495 -6.409 1.00 64.38 187 ASP A O 1
ATOM 1467 N N . LEU A 1 188 ? 64.000 -26.687 -8.024 1.00 65.12 188 LEU A N 1
ATOM 1468 C CA . LEU A 1 188 ? 65.195 -27.121 -8.745 1.00 65.12 188 LEU A CA 1
ATOM 1469 C C . LEU A 1 188 ? 65.536 -26.176 -9.907 1.00 65.12 188 LEU A C 1
ATOM 1471 O O . LEU A 1 188 ? 64.684 -25.852 -10.744 1.00 65.12 188 LEU A O 1
ATOM 1475 N N . CYS A 1 189 ? 66.806 -25.777 -10.008 1.00 66.81 189 CYS A N 1
ATOM 1476 C CA . CYS A 1 189 ? 67.317 -24.988 -11.125 1.00 66.81 189 CYS A CA 1
ATOM 1477 C C . CYS A 1 189 ? 67.438 -25.853 -12.384 1.00 66.81 189 CYS A C 1
ATOM 1479 O O . CYS A 1 189 ? 68.343 -26.672 -12.508 1.00 66.81 189 CYS A O 1
ATOM 1481 N N . ARG A 1 190 ? 66.568 -25.619 -13.374 1.00 66.06 190 ARG A N 1
ATOM 1482 C CA . ARG A 1 190 ? 66.601 -26.334 -14.668 1.00 66.06 190 ARG A CA 1
ATOM 1483 C C . ARG A 1 190 ? 67.764 -25.946 -15.584 1.00 66.06 190 ARG A C 1
ATOM 1485 O O . ARG A 1 190 ? 67.901 -26.524 -16.655 1.00 66.06 190 ARG A O 1
ATOM 1492 N N . ASN A 1 191 ? 68.553 -24.948 -15.194 1.00 65.81 191 ASN A N 1
ATOM 1493 C CA . ASN A 1 191 ? 69.661 -24.442 -15.999 1.00 65.81 191 ASN A CA 1
ATOM 1494 C C . ASN A 1 191 ? 71.016 -25.041 -15.596 1.00 65.81 191 ASN A C 1
ATOM 1496 O O . ASN A 1 191 ? 71.991 -24.855 -16.318 1.00 65.81 191 ASN A O 1
ATOM 1500 N N . CYS A 1 192 ? 71.078 -25.747 -14.463 1.00 58.91 192 CYS A N 1
ATOM 1501 C CA . CYS A 1 192 ? 72.232 -26.557 -14.098 1.00 58.91 192 CYS A CA 1
ATOM 1502 C C . CYS A 1 192 ? 71.941 -28.021 -14.432 1.00 58.91 192 CYS A C 1
ATOM 1504 O O . CYS A 1 192 ? 70.862 -28.524 -14.126 1.00 58.91 192 CYS A O 1
ATOM 1506 N N . GLU A 1 193 ? 72.915 -28.723 -15.004 1.00 55.81 193 GLU A N 1
ATOM 1507 C CA . GLU A 1 193 ? 72.797 -30.161 -15.286 1.00 55.81 193 GLU A CA 1
ATOM 1508 C C . GLU A 1 193 ? 72.825 -31.023 -14.005 1.00 55.81 193 GLU A C 1
ATOM 1510 O O . GLU A 1 193 ? 72.509 -32.208 -14.057 1.00 55.81 193 GLU A O 1
ATOM 1515 N N . ASP A 1 194 ? 73.159 -30.430 -12.850 1.00 55.12 194 ASP A N 1
ATOM 1516 C CA . ASP A 1 194 ? 73.272 -31.095 -11.545 1.00 55.12 194 ASP A CA 1
ATOM 1517 C C . ASP A 1 194 ? 72.000 -31.037 -10.674 1.00 55.12 194 ASP A C 1
ATOM 1519 O O . ASP A 1 194 ? 71.937 -31.707 -9.644 1.00 55.12 194 ASP A O 1
ATOM 1523 N N . GLY A 1 195 ? 70.980 -30.261 -11.066 1.00 54.62 195 GLY A N 1
ATOM 1524 C CA . GLY A 1 195 ? 69.748 -30.102 -10.287 1.00 54.62 195 GLY A CA 1
ATOM 1525 C C . GLY A 1 195 ? 69.908 -29.305 -8.984 1.00 54.62 195 GLY A C 1
ATOM 1526 O O . GLY A 1 195 ? 69.193 -29.566 -8.024 1.00 54.62 195 GLY A O 1
ATOM 1527 N N . SER A 1 196 ? 70.827 -28.338 -8.924 1.00 61.28 196 SER A N 1
ATOM 1528 C CA . SER A 1 196 ? 71.005 -27.454 -7.759 1.00 61.28 196 SER A CA 1
ATOM 1529 C C . SER A 1 196 ? 69.703 -26.755 -7.308 1.00 61.28 196 SER A C 1
ATOM 1531 O O . SER A 1 196 ? 68.947 -26.240 -8.138 1.00 61.28 196 SER A O 1
ATOM 1533 N N . ASN A 1 197 ? 69.468 -26.672 -5.992 1.00 64.50 197 ASN A N 1
ATOM 1534 C CA . ASN A 1 197 ? 68.321 -25.961 -5.408 1.00 64.50 197 ASN A CA 1
ATOM 1535 C C . ASN A 1 197 ? 68.553 -24.445 -5.334 1.00 64.50 197 ASN A C 1
ATOM 1537 O O . ASN A 1 197 ? 69.668 -23.977 -5.095 1.00 64.50 197 ASN A O 1
ATOM 1541 N N . TYR A 1 198 ? 67.477 -23.677 -5.497 1.00 64.69 198 TYR A N 1
ATOM 1542 C CA . TYR A 1 198 ? 67.490 -22.239 -5.230 1.00 64.69 198 TYR A CA 1
ATOM 1543 C C . TYR A 1 198 ? 67.530 -21.970 -3.717 1.00 64.69 198 TYR A C 1
ATOM 1545 O O . TYR A 1 198 ? 66.819 -22.626 -2.959 1.00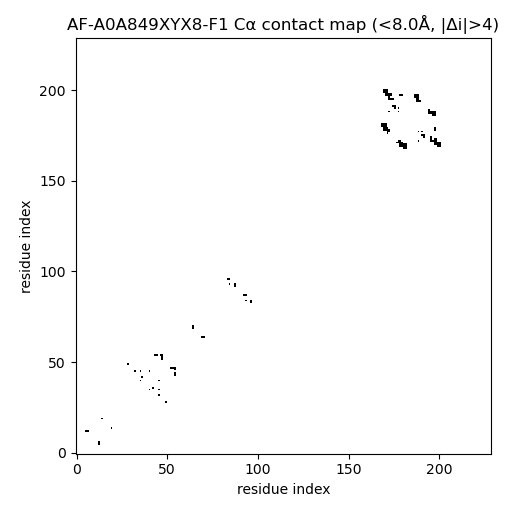 64.69 198 TYR A O 1
ATOM 1553 N N . THR A 1 199 ? 68.303 -20.975 -3.281 1.00 59.72 199 THR A N 1
ATOM 1554 C CA . THR A 1 199 ? 68.304 -20.479 -1.893 1.00 59.72 199 THR A CA 1
ATOM 1555 C C . THR A 1 199 ? 67.822 -19.031 -1.852 1.00 59.72 199 THR A C 1
ATOM 1557 O O . THR A 1 199 ? 68.003 -18.293 -2.825 1.00 59.72 199 THR A O 1
ATOM 1560 N N . LYS A 1 200 ? 67.194 -18.613 -0.747 1.00 58.31 200 LYS A N 1
ATOM 1561 C CA . LYS A 1 200 ? 66.911 -17.191 -0.506 1.00 58.31 200 LYS A CA 1
ATOM 1562 C C . LYS A 1 200 ? 68.234 -16.417 -0.452 1.00 58.31 200 LYS A C 1
ATOM 1564 O O . LYS A 1 200 ? 69.253 -16.973 -0.050 1.00 58.31 200 LYS A O 1
ATOM 1569 N N . THR A 1 201 ? 68.228 -15.185 -0.939 1.00 55.44 201 THR A N 1
ATOM 1570 C CA . THR A 1 201 ? 69.346 -14.252 -0.774 1.00 55.44 201 THR A CA 1
ATOM 1571 C C . THR A 1 201 ? 69.308 -13.707 0.650 1.00 55.44 201 THR A C 1
ATOM 1573 O O . THR A 1 201 ? 68.274 -13.201 1.080 1.00 55.44 201 THR A O 1
ATOM 1576 N N . ASP A 1 202 ? 70.406 -13.895 1.377 1.00 50.19 202 ASP A N 1
ATOM 1577 C CA . ASP A 1 202 ? 70.554 -13.566 2.793 1.00 50.19 202 ASP A CA 1
ATOM 1578 C C . ASP A 1 202 ? 70.744 -12.043 2.965 1.00 50.19 202 ASP A C 1
ATOM 1580 O O . ASP A 1 202 ? 71.872 -11.569 2.989 1.00 50.19 202 ASP A O 1
ATOM 1584 N N . ASP A 1 203 ? 69.645 -11.284 3.054 1.00 50.91 203 ASP A N 1
ATOM 1585 C CA . ASP A 1 203 ? 69.634 -9.894 3.566 1.00 50.91 203 ASP A CA 1
ATOM 1586 C C . ASP A 1 203 ? 68.886 -9.783 4.919 1.00 50.91 203 ASP A C 1
ATOM 1588 O O . ASP A 1 203 ? 68.824 -8.713 5.513 1.00 50.91 203 ASP A O 1
ATOM 1592 N N . GLU A 1 204 ? 68.341 -10.884 5.456 1.00 48.25 204 GLU A N 1
ATOM 1593 C CA . GLU A 1 204 ? 67.634 -10.893 6.756 1.00 48.25 204 GLU A CA 1
ATOM 1594 C C . GLU A 1 204 ? 68.540 -11.265 7.953 1.00 48.25 204 GLU A C 1
ATOM 1596 O O . GLU A 1 204 ? 68.096 -11.204 9.099 1.00 48.25 204 GLU A O 1
ATOM 1601 N N . GLU A 1 205 ? 69.808 -11.642 7.735 1.00 46.94 205 GLU A N 1
ATOM 1602 C CA . GLU A 1 205 ? 70.701 -12.080 8.829 1.00 46.94 205 GLU A CA 1
ATOM 1603 C C . GLU A 1 205 ? 71.524 -10.947 9.478 1.00 46.94 205 GLU A C 1
ATOM 1605 O O . GLU A 1 205 ? 72.012 -11.133 10.593 1.00 46.94 205 GLU A O 1
ATOM 1610 N N . GLU A 1 206 ? 71.619 -9.754 8.871 1.00 44.00 206 GLU A N 1
ATOM 1611 C CA . GLU A 1 206 ? 72.251 -8.583 9.519 1.00 44.00 206 GLU A CA 1
ATOM 1612 C C . GLU A 1 206 ? 71.277 -7.765 10.392 1.00 44.00 206 GLU A C 1
ATOM 1614 O O . GLU A 1 206 ? 71.700 -7.191 11.393 1.00 44.00 206 GLU A O 1
ATOM 1619 N N . GLU A 1 207 ? 69.965 -7.781 10.125 1.00 42.28 207 GLU A N 1
ATOM 1620 C CA . GLU A 1 207 ? 68.981 -7.007 10.914 1.00 42.28 207 GLU A CA 1
ATOM 1621 C C . GLU A 1 207 ? 68.588 -7.703 12.242 1.00 42.28 207 GLU A C 1
ATOM 1623 O O . GLU A 1 207 ? 68.126 -7.071 13.194 1.00 42.28 207 GLU A O 1
ATOM 1628 N N . ALA A 1 208 ? 68.838 -9.013 12.365 1.00 46.06 208 ALA A N 1
ATOM 1629 C CA . ALA A 1 208 ? 68.505 -9.797 13.559 1.00 46.06 208 ALA A CA 1
ATOM 1630 C C . ALA A 1 208 ? 69.551 -9.719 14.695 1.00 46.06 208 ALA A C 1
ATOM 1632 O O . ALA A 1 208 ? 69.280 -10.197 15.803 1.00 46.06 208 ALA A O 1
ATOM 1633 N N . HIS A 1 209 ? 70.733 -9.132 14.456 1.00 43.22 209 HIS A N 1
ATOM 1634 C CA . HIS A 1 209 ? 71.758 -8.948 15.496 1.00 43.22 209 HIS A CA 1
ATOM 1635 C C . HIS A 1 209 ? 71.682 -7.575 16.192 1.00 43.22 209 HIS A C 1
ATOM 1637 O O . HIS A 1 209 ? 72.198 -7.440 17.298 1.00 43.22 209 HIS A O 1
ATOM 1643 N N . GLU A 1 210 ? 70.987 -6.579 15.627 1.00 46.47 210 GLU A N 1
ATOM 1644 C CA . GLU A 1 210 ? 70.808 -5.268 16.282 1.00 46.47 210 GLU A CA 1
ATOM 1645 C C . GLU A 1 210 ? 69.576 -5.204 17.206 1.00 46.47 210 GLU A C 1
ATOM 1647 O O . GLU A 1 210 ? 69.545 -4.405 18.140 1.00 46.47 210 GLU A O 1
ATOM 1652 N N 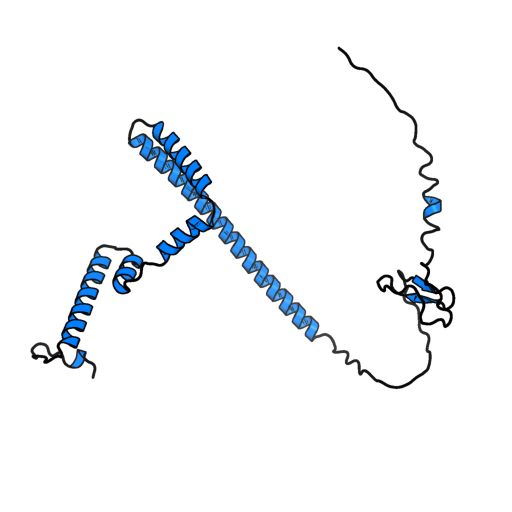. LEU A 1 211 ? 68.585 -6.090 17.041 1.00 46.06 211 LEU A N 1
ATOM 1653 C CA . LEU A 1 211 ? 67.385 -6.107 17.898 1.00 46.06 211 LEU A CA 1
ATOM 1654 C C . LEU A 1 211 ? 67.551 -6.912 19.200 1.00 46.06 211 LEU A C 1
ATOM 1656 O O . LEU A 1 211 ? 66.782 -6.721 20.139 1.00 46.06 211 LEU A O 1
ATOM 1660 N N . LYS A 1 212 ? 68.578 -7.767 19.311 1.00 46.03 212 LYS A N 1
ATOM 1661 C CA . LYS A 1 212 ? 68.838 -8.557 20.533 1.00 46.03 212 LYS A CA 1
ATOM 1662 C C . LYS A 1 212 ? 69.589 -7.806 21.637 1.00 46.03 212 LYS A C 1
ATOM 1664 O O . LYS A 1 212 ? 69.608 -8.291 22.764 1.00 46.03 212 LYS A O 1
ATOM 1669 N N . GLU A 1 213 ? 70.163 -6.634 21.362 1.00 46.38 213 GLU A N 1
ATOM 1670 C CA . GLU A 1 213 ? 70.772 -5.789 22.405 1.00 46.38 213 GLU A CA 1
ATOM 1671 C C . GLU A 1 213 ? 69.774 -4.795 23.037 1.00 46.38 213 GLU A C 1
ATOM 1673 O O . GLU A 1 213 ? 70.066 -4.223 24.087 1.00 46.38 213 GLU A O 1
ATOM 1678 N N . ALA A 1 214 ? 68.572 -4.630 22.464 1.00 48.44 214 ALA A N 1
ATOM 1679 C CA . ALA A 1 214 ? 67.562 -3.683 22.953 1.00 48.44 214 ALA A CA 1
ATOM 1680 C C . ALA A 1 214 ? 66.526 -4.287 23.928 1.00 48.44 214 ALA A C 1
ATOM 1682 O O . ALA A 1 214 ? 65.888 -3.541 24.666 1.00 48.44 214 ALA A O 1
ATOM 1683 N N . GLU A 1 215 ? 66.383 -5.615 23.999 1.00 46.19 215 GLU A N 1
ATOM 1684 C CA . GLU A 1 215 ? 65.429 -6.294 24.903 1.00 46.19 215 GLU A CA 1
ATOM 1685 C C . GLU A 1 215 ? 66.072 -6.794 26.216 1.00 46.19 215 GLU A C 1
ATOM 1687 O O . GLU A 1 215 ? 65.518 -7.629 26.926 1.00 46.19 215 GLU A O 1
ATOM 1692 N N . GLY A 1 216 ? 67.255 -6.279 26.565 1.00 46.56 216 GLY A N 1
ATOM 1693 C CA . GLY A 1 216 ? 68.014 -6.679 27.755 1.00 46.56 216 GLY A CA 1
ATOM 1694 C C . GLY A 1 216 ? 67.783 -5.850 29.024 1.00 46.56 216 GLY A C 1
ATOM 1695 O O . GLY A 1 216 ? 68.546 -6.022 29.972 1.00 46.56 216 GLY A O 1
ATOM 1696 N N . GLN A 1 217 ? 66.808 -4.933 29.074 1.00 48.53 217 GLN A N 1
ATOM 1697 C CA . GLN A 1 217 ? 66.517 -4.147 30.286 1.00 48.53 217 GLN A CA 1
ATOM 1698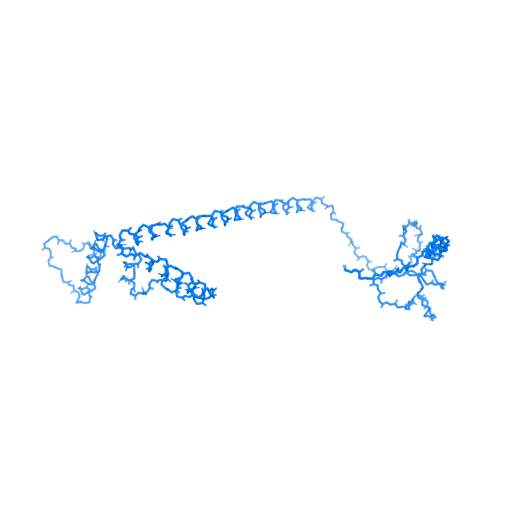 C C . GLN A 1 217 ? 65.034 -3.765 30.403 1.00 48.53 217 GLN A C 1
ATOM 1700 O O . GLN A 1 217 ? 64.673 -2.637 30.088 1.00 48.53 217 GLN A O 1
ATOM 1705 N N . GLN A 1 218 ? 64.190 -4.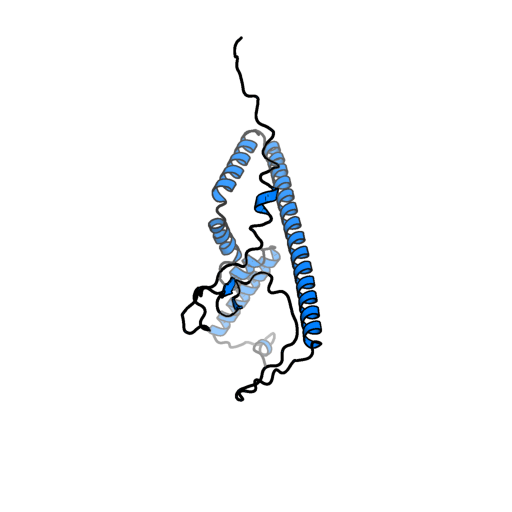679 30.891 1.00 41.91 218 GLN A N 1
ATOM 1706 C CA . GLN A 1 218 ? 63.096 -4.380 31.835 1.00 41.91 218 GLN A CA 1
ATOM 1707 C C . GLN A 1 218 ? 62.351 -5.671 32.215 1.00 41.91 218 GLN A C 1
ATOM 1709 O O . GLN A 1 218 ? 61.266 -5.964 31.727 1.00 41.91 218 GLN A O 1
ATOM 1714 N N . GLU A 1 219 ? 62.945 -6.426 33.137 1.00 40.38 219 GLU A N 1
ATOM 1715 C CA . GLU A 1 219 ? 62.198 -7.224 34.112 1.00 40.38 219 GLU A CA 1
ATOM 1716 C C . GLU A 1 219 ? 62.470 -6.651 35.514 1.00 40.38 219 GLU A C 1
ATOM 1718 O O . GLU A 1 219 ? 63.437 -5.916 35.711 1.00 40.38 219 GLU A O 1
ATOM 1723 N N . GLU A 1 220 ? 61.606 -7.028 36.460 1.00 38.28 220 GLU A N 1
ATOM 1724 C CA . GLU A 1 220 ? 61.466 -6.601 37.864 1.00 38.28 220 GLU A CA 1
ATOM 1725 C C . GLU A 1 220 ? 60.522 -5.389 38.050 1.00 38.28 220 GLU A C 1
ATOM 1727 O O . GLU A 1 220 ? 60.865 -4.233 37.830 1.00 38.28 220 GLU A O 1
ATOM 1732 N N . SER A 1 221 ? 59.266 -5.570 38.464 1.00 41.53 221 SER A N 1
ATOM 1733 C CA . SER A 1 221 ? 58.882 -6.265 39.697 1.00 41.53 221 SER A CA 1
ATOM 1734 C C . SER A 1 221 ? 57.414 -6.718 39.694 1.00 41.53 221 SER A C 1
ATOM 1736 O O . SER A 1 221 ? 56.499 -5.965 39.362 1.00 41.53 221 SER A O 1
ATOM 1738 N N . GLU A 1 222 ? 57.219 -7.971 40.100 1.00 39.81 222 GLU A N 1
ATOM 1739 C CA . GLU A 1 222 ? 55.946 -8.608 40.434 1.00 39.81 222 GLU A CA 1
ATOM 1740 C C . GLU A 1 222 ? 55.490 -8.294 41.873 1.00 39.81 222 GLU A C 1
ATOM 1742 O O . GLU A 1 222 ? 56.314 -8.106 42.767 1.00 39.81 222 GLU A O 1
ATOM 1747 N N . GLY A 1 223 ? 54.172 -8.410 42.094 1.00 35.19 223 GLY A N 1
ATOM 1748 C CA . GLY A 1 223 ? 53.561 -8.898 43.344 1.00 35.19 223 GLY A CA 1
ATOM 1749 C C . GLY A 1 223 ? 53.303 -7.852 44.441 1.00 35.19 223 GLY A C 1
ATOM 1750 O O . GLY A 1 223 ? 54.055 -6.907 44.610 1.00 35.19 223 GLY A O 1
ATOM 1751 N N . ALA A 1 224 ? 52.275 -7.943 45.283 1.00 38.78 224 ALA A N 1
ATOM 1752 C CA . ALA A 1 224 ? 51.229 -8.937 45.481 1.00 38.78 224 ALA A CA 1
ATOM 1753 C C . ALA A 1 224 ? 50.180 -8.349 46.464 1.00 38.78 224 ALA A C 1
ATOM 1755 O O . ALA A 1 224 ? 50.506 -7.478 47.265 1.00 38.78 224 ALA A O 1
ATOM 1756 N N . GLU A 1 225 ? 48.951 -8.870 46.383 1.00 40.72 225 GLU A N 1
ATOM 1757 C CA . GLU A 1 225 ? 48.005 -9.158 47.482 1.00 40.72 225 GLU A CA 1
ATOM 1758 C C . GLU A 1 225 ? 47.654 -8.094 48.552 1.00 40.72 225 GLU A C 1
ATOM 1760 O O . GLU A 1 225 ? 48.463 -7.727 49.400 1.00 40.72 225 GLU A O 1
ATOM 1765 N N . ASN A 1 226 ? 46.357 -7.787 48.696 1.00 40.69 226 ASN A N 1
ATOM 1766 C CA . ASN A 1 226 ? 45.499 -8.471 49.684 1.00 40.69 226 ASN A CA 1
ATOM 1767 C C . ASN A 1 226 ? 44.064 -7.921 49.712 1.00 40.69 226 ASN A C 1
ATOM 1769 O O . ASN A 1 226 ? 43.821 -6.744 49.456 1.00 40.69 226 ASN A O 1
ATOM 1773 N N . GLY A 1 227 ? 43.123 -8.813 50.028 1.00 39.97 227 GLY A N 1
ATOM 1774 C CA . GLY A 1 227 ? 41.713 -8.512 50.267 1.00 39.97 227 GLY A CA 1
ATOM 1775 C C . GLY A 1 227 ? 41.355 -8.226 51.733 1.00 39.97 227 GLY A C 1
ATOM 1776 O O . GLY A 1 227 ? 42.220 -8.227 52.609 1.00 39.97 227 GLY A O 1
ATOM 1777 N N . ASN A 1 228 ? 40.037 -8.087 51.936 1.00 38.47 228 ASN A N 1
ATOM 1778 C CA . ASN A 1 228 ? 39.266 -7.736 53.145 1.00 38.47 228 ASN A CA 1
ATOM 1779 C C . ASN A 1 228 ? 39.402 -6.256 53.555 1.00 38.47 228 ASN A C 1
ATOM 1781 O O . ASN A 1 228 ? 40.493 -5.705 53.547 1.00 38.47 228 ASN A O 1
ATOM 1785 N N . GLU A 1 229 ? 38.324 -5.522 53.837 1.00 39.25 229 GLU A N 1
ATOM 1786 C CA . GLU A 1 229 ? 37.194 -5.833 54.735 1.00 39.25 229 GLU A CA 1
ATOM 1787 C C . GLU A 1 229 ? 35.875 -5.160 54.304 1.00 39.25 229 GLU A C 1
ATOM 1789 O O . GLU A 1 229 ? 35.936 -4.049 53.724 1.00 39.25 229 GLU A O 1
#

pLDDT: mean 70.06, std 20.2, range [28.98, 97.19]

Foldseek 3Di:
DDPVVPDDPPDDDDDDPVVVVVVVVVVVLVVVLVVCVVVVPPVQVNVCVVVVDRRCVVVCVVVCVVPVPCPVVVVVVVVVLVVCQVVDPDPVSNVVSVVVVVVVVVVVVVVVVVVVVVVVVVVVVVVVVVVVVVVVVVVVVVPDDPPPPPPDPDDDDDDDDDDDDDPPAWFAFPPPRDTHHPPDPDQFDPVDPVRTGTHGDPPPVVVVVVVVVVPPDDDDDDYDDDDDD

Mean predicted aligned error: 23.28 Å

Organism: NCBI:txid410072

Sequence (229 aa):
MGFMDNFTTDGMVEMKHTEYYNLMREAAKAELIEKAVKADVPGFYIQAMITGEKPEFQNTLEAEEESTGFGAEYEQMTGAAVSIFEAWTKENGVESAAASMHRIIDTLAQNRMDELKTMEANQKENEERMKEAVKEAVETMGHMPVISMGIDFGKGKEKQDTEETACRDRWSCRTCGNCKPVRIDMDLCRNCEDGSNYTKTDDEEEEAHELKEAEGQQEESEGAENGNE